Protein AF-A0A7I8L6G3-F1 (afdb_monomer_lite)

pLDDT: mean 91.29, std 8.98, range [44.84, 98.62]

InterPro domains:
  IPR005085 Carbohydrate binding module family 25 [PF16760] (91-153)
  IPR005085 Carbohydrate binding module family 25 [SM01066] (88-179)
  IPR013783 Immunoglobulin-like fold [G3DSA:2.60.40.10] (86-186)

Sequence (225 aa):
MNASAFEEFLVEEKRRELQKLAEEQAERERQAEEQRREEEERAGREADRAQARIEVEKRRQALYHFIRQAVPSVESLWHIEPTVFKEKDMVRIFYNRSSRPLAHATEIWLHGGYNKWTDGPSISERLSRSDKKDGDWWYADVIVPDRALVMDWVFADGPPKNARIYDNNNNQDFHAVVPNCISEEIFWADEEEYIYDKIQEERKLKVEAAKSKVSMGVTILAYLP

Structure (mmCIF, N/CA/C/O backbone):
data_AF-A0A7I8L6G3-F1
#
_entry.id   AF-A0A7I8L6G3-F1
#
loop_
_atom_site.group_PDB
_atom_site.id
_atom_site.type_symbol
_atom_site.label_atom_id
_atom_site.label_alt_id
_atom_site.label_comp_id
_atom_site.label_asym_id
_atom_site.label_entity_id
_atom_site.label_seq_id
_atom_site.pdbx_PDB_ins_code
_atom_site.Cartn_x
_atom_site.Cartn_y
_atom_site.Cartn_z
_atom_site.occupancy
_atom_site.B_iso_or_equiv
_atom_site.auth_seq_id
_atom_site.auth_comp_id
_atom_site.auth_asym_id
_atom_site.auth_atom_id
_atom_site.pdbx_PDB_model_num
ATOM 1 N N . MET A 1 1 ? -54.794 1.162 71.029 1.00 56.62 1 MET A N 1
ATOM 2 C CA . MET A 1 1 ? -54.492 0.189 69.956 1.00 56.62 1 MET A CA 1
ATOM 3 C C . MET A 1 1 ? -54.768 -1.204 70.505 1.00 56.62 1 MET A C 1
ATOM 5 O O . MET A 1 1 ? -54.413 -1.437 71.654 1.00 56.62 1 MET A O 1
ATOM 9 N N . ASN A 1 2 ? -55.465 -2.076 69.765 1.00 73.12 2 ASN A N 1
ATOM 10 C CA . ASN A 1 2 ? -55.635 -3.483 70.156 1.00 73.12 2 ASN A CA 1
ATOM 11 C C . ASN A 1 2 ? -54.445 -4.314 69.624 1.00 73.12 2 ASN A C 1
ATOM 13 O O . ASN A 1 2 ? -53.731 -3.856 68.734 1.00 73.12 2 ASN A O 1
ATOM 17 N N . ALA A 1 3 ? -54.217 -5.508 70.176 1.00 71.50 3 ALA A N 1
ATOM 18 C CA . ALA A 1 3 ? -53.073 -6.352 69.809 1.00 71.50 3 ALA A CA 1
ATOM 19 C C . ALA A 1 3 ? -53.048 -6.735 68.312 1.00 71.50 3 ALA A C 1
ATOM 21 O O . ALA A 1 3 ? -51.986 -6.761 67.704 1.00 71.50 3 ALA A O 1
ATOM 22 N N . SER A 1 4 ? -54.221 -6.933 67.703 1.00 75.69 4 SER A N 1
ATOM 23 C CA . SER A 1 4 ? -54.366 -7.304 66.288 1.00 75.69 4 SER A CA 1
ATOM 24 C C . SER A 1 4 ? -53.929 -6.196 65.319 1.00 75.69 4 SER A C 1
ATOM 26 O O . SER A 1 4 ? -53.255 -6.485 64.338 1.00 75.69 4 SER A O 1
ATOM 28 N N . ALA A 1 5 ? -54.239 -4.929 65.610 1.00 79.56 5 ALA A N 1
ATOM 29 C CA . ALA A 1 5 ? -53.810 -3.799 64.784 1.00 79.56 5 ALA A CA 1
ATOM 30 C C . ALA A 1 5 ? -52.289 -3.566 64.853 1.00 79.56 5 ALA A C 1
ATOM 32 O O . ALA A 1 5 ? -51.694 -3.043 63.914 1.00 79.56 5 ALA A O 1
ATOM 33 N N . PHE A 1 6 ? -51.655 -3.947 65.967 1.00 82.31 6 PHE A N 1
ATOM 34 C CA . PHE A 1 6 ? -50.201 -3.884 66.116 1.00 82.31 6 PHE A CA 1
ATOM 35 C C . PHE A 1 6 ? -49.496 -5.009 65.340 1.00 82.31 6 PHE A C 1
ATOM 37 O O . PHE A 1 6 ? -48.493 -4.756 64.681 1.00 82.31 6 PHE A O 1
ATOM 44 N N . GLU A 1 7 ? -50.038 -6.231 65.354 1.00 85.50 7 GLU A N 1
ATOM 45 C CA . GLU A 1 7 ? -49.522 -7.344 64.541 1.00 85.50 7 GLU A CA 1
ATOM 46 C C . GLU A 1 7 ? -49.627 -7.069 63.034 1.00 85.50 7 GLU A C 1
ATOM 48 O O . GLU A 1 7 ? -48.677 -7.321 62.295 1.00 85.50 7 GLU A O 1
ATOM 53 N N . GLU A 1 8 ? -50.746 -6.508 62.574 1.00 88.44 8 GLU A N 1
ATOM 54 C CA . GLU A 1 8 ? -50.943 -6.155 61.163 1.00 88.44 8 GLU A CA 1
ATOM 55 C C . GLU A 1 8 ? -49.955 -5.071 60.700 1.00 88.44 8 GLU A C 1
ATOM 57 O O . GLU A 1 8 ? -49.343 -5.199 59.637 1.00 88.44 8 GLU A O 1
ATOM 62 N N . PHE A 1 9 ? -49.708 -4.065 61.547 1.00 90.06 9 PHE A N 1
ATOM 63 C CA . PHE A 1 9 ? -48.683 -3.046 61.320 1.00 90.06 9 PHE A CA 1
ATOM 64 C C . PHE A 1 9 ? -47.278 -3.656 61.169 1.00 90.06 9 PHE A C 1
ATOM 66 O O . PHE A 1 9 ? -46.573 -3.324 60.217 1.00 90.06 9 PHE A O 1
ATOM 73 N N . LEU A 1 10 ? -46.887 -4.587 62.049 1.00 90.75 10 LEU A N 1
ATOM 74 C CA . LEU A 1 10 ? -45.582 -5.262 61.978 1.00 90.75 10 LEU A CA 1
ATOM 75 C C . LEU A 1 10 ? -45.418 -6.090 60.694 1.00 90.75 10 LEU A C 1
ATOM 77 O O . LEU A 1 10 ? -44.335 -6.129 60.107 1.00 90.75 10 LEU A O 1
ATOM 81 N N . VAL A 1 11 ? -46.484 -6.752 60.234 1.00 91.88 11 VAL A N 1
ATOM 82 C CA . VAL A 1 11 ? -46.470 -7.508 58.971 1.00 91.88 11 VAL A CA 1
ATOM 83 C C . VAL A 1 11 ? -46.300 -6.574 57.774 1.00 91.88 11 VAL A C 1
ATOM 85 O O . VAL A 1 11 ? -45.538 -6.885 56.854 1.00 91.88 11 VAL A O 1
ATOM 88 N N . GLU A 1 12 ? -46.988 -5.433 57.763 1.00 91.62 12 GLU A N 1
ATOM 89 C CA . GLU A 1 12 ? -46.877 -4.458 56.679 1.00 91.62 12 GLU A CA 1
ATOM 90 C C . GLU A 1 12 ? -45.502 -3.776 56.655 1.00 91.62 12 GLU A C 1
ATOM 92 O O . GLU A 1 12 ? -44.892 -3.657 55.589 1.00 91.62 12 GLU A O 1
ATOM 97 N N . GLU A 1 13 ? -44.968 -3.410 57.821 1.00 93.00 13 GLU A N 1
ATOM 98 C CA . GLU A 1 13 ? -43.606 -2.896 57.967 1.00 93.00 13 GLU A CA 1
ATOM 99 C C . GLU A 1 13 ? -42.585 -3.911 57.435 1.00 93.00 13 GLU A C 1
ATOM 101 O O . GLU A 1 13 ? -41.735 -3.565 56.609 1.00 93.00 13 GLU A O 1
ATOM 106 N N . LYS A 1 14 ? -42.742 -5.197 57.779 1.00 93.88 14 LYS A N 1
ATOM 107 C CA . LYS A 1 14 ? -41.849 -6.249 57.286 1.00 93.88 14 LYS A CA 1
ATOM 108 C C . LYS A 1 14 ? -41.919 -6.444 55.773 1.00 93.88 14 LYS A C 1
ATOM 110 O O . LYS A 1 14 ? -40.893 -6.688 55.138 1.00 93.88 14 LYS A O 1
ATOM 115 N N . ARG A 1 15 ? -43.105 -6.317 55.169 1.00 94.25 15 ARG A N 1
ATOM 116 C CA . ARG A 1 15 ? -43.266 -6.357 53.704 1.00 94.25 15 ARG A CA 1
ATOM 117 C C . ARG A 1 15 ? -42.566 -5.181 53.026 1.00 94.25 15 ARG A C 1
ATOM 119 O O . ARG A 1 15 ? -41.891 -5.397 52.023 1.00 94.25 15 ARG A O 1
ATOM 126 N N . ARG A 1 16 ? -42.677 -3.969 53.582 1.00 94.50 16 ARG A N 1
ATOM 127 C CA . ARG A 1 16 ? -41.985 -2.776 53.059 1.00 94.50 16 ARG A CA 1
ATOM 128 C C . ARG A 1 16 ? -40.467 -2.922 53.132 1.00 94.50 16 ARG A C 1
ATOM 130 O O . ARG A 1 16 ? -39.787 -2.595 52.164 1.00 94.50 16 ARG A O 1
ATOM 137 N N . GLU A 1 17 ? -39.938 -3.461 54.231 1.00 94.75 17 GLU A N 1
ATOM 138 C CA . GLU A 1 17 ? -38.505 -3.765 54.355 1.00 94.75 17 GLU A CA 1
ATOM 139 C C . GLU A 1 17 ? -38.028 -4.761 53.291 1.00 94.75 17 GLU A C 1
ATOM 141 O O . GLU A 1 17 ? -37.010 -4.528 52.640 1.00 94.75 17 GLU A O 1
ATOM 146 N N . LEU A 1 18 ? -38.763 -5.862 53.091 1.00 95.00 18 LEU A N 1
ATOM 147 C CA . LEU A 1 18 ? -38.416 -6.882 52.096 1.00 95.00 18 LEU A CA 1
ATOM 148 C C 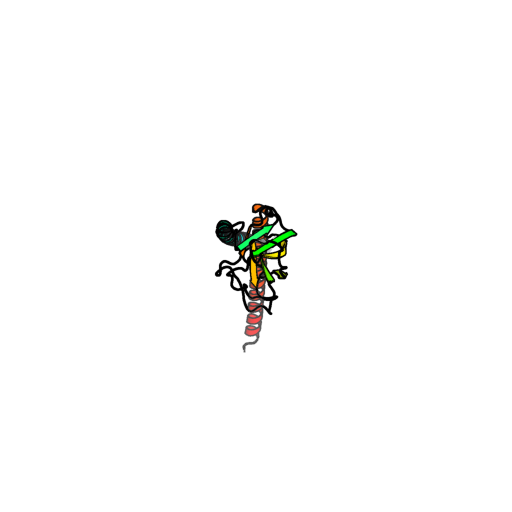. LEU A 1 18 ? -38.476 -6.336 50.666 1.00 95.00 18 LEU A C 1
ATOM 150 O O . LEU A 1 18 ? -37.605 -6.654 49.861 1.00 95.00 18 LEU A O 1
ATOM 154 N N . GLN A 1 19 ? -39.471 -5.503 50.355 1.00 94.88 19 GLN A N 1
ATOM 155 C CA . GLN A 1 19 ? -39.576 -4.861 49.048 1.00 94.88 19 GLN A CA 1
ATOM 156 C C . GLN A 1 19 ? -38.403 -3.908 48.802 1.00 94.88 19 GLN A C 1
ATOM 158 O O . GLN A 1 19 ? -37.774 -3.984 47.751 1.00 94.88 19 GLN A O 1
ATOM 163 N N . LYS A 1 20 ? -38.057 -3.068 49.784 1.00 96.19 20 LYS A N 1
ATOM 164 C CA . LYS A 1 20 ? -36.908 -2.164 49.680 1.00 96.19 20 LYS A CA 1
ATOM 165 C C . LYS A 1 20 ? -35.601 -2.935 49.476 1.00 96.19 20 LYS A C 1
ATOM 167 O O . LYS A 1 20 ? -34.793 -2.555 48.636 1.00 96.19 20 LYS A O 1
ATOM 172 N N . LEU A 1 21 ? -35.414 -4.043 50.194 1.00 96.69 21 LEU A N 1
ATOM 173 C CA . LEU A 1 21 ? -34.248 -4.908 50.018 1.00 96.69 21 LEU A CA 1
ATOM 174 C C . LEU A 1 21 ? -34.206 -5.530 48.613 1.00 96.69 21 LEU A C 1
ATOM 176 O O . LEU A 1 21 ? -33.143 -5.576 47.998 1.00 96.69 21 LEU A O 1
ATOM 180 N N . ALA A 1 22 ? -35.352 -5.976 48.091 1.00 96.31 22 ALA A N 1
ATOM 181 C CA . ALA A 1 22 ? -35.452 -6.518 46.739 1.00 96.31 22 ALA A CA 1
ATOM 182 C C . ALA A 1 22 ? -35.161 -5.455 45.666 1.00 96.31 22 ALA A C 1
ATOM 184 O O . ALA A 1 22 ? -34.474 -5.746 44.690 1.00 96.31 22 ALA A O 1
ATOM 185 N N . GLU A 1 23 ? -35.633 -4.221 45.854 1.00 96.75 23 GLU A N 1
ATOM 186 C CA . GLU A 1 23 ? -35.350 -3.089 44.965 1.00 96.75 23 GLU A CA 1
ATOM 187 C C . GLU A 1 23 ? -33.864 -2.707 44.986 1.00 96.75 23 GLU A C 1
ATOM 189 O O . GLU A 1 23 ? -33.261 -2.552 43.923 1.00 96.75 23 GLU A O 1
ATOM 194 N N . GLU A 1 24 ? -33.251 -2.623 46.171 1.00 96.69 24 GLU A N 1
ATOM 195 C CA . GLU A 1 24 ? -31.813 -2.372 46.326 1.00 96.69 24 GLU A CA 1
ATOM 196 C C . GLU A 1 24 ? -30.971 -3.482 45.687 1.00 96.69 24 GLU A C 1
ATOM 198 O O . GLU A 1 24 ? -29.958 -3.203 45.043 1.00 96.69 24 GLU A O 1
ATOM 203 N N . GLN A 1 25 ? -31.381 -4.742 45.834 1.00 95.69 25 GLN A N 1
ATOM 204 C CA . GLN A 1 25 ? -30.679 -5.864 45.224 1.00 95.69 25 GLN A CA 1
ATOM 205 C C . GLN A 1 25 ? -30.830 -5.873 43.700 1.00 95.69 25 GLN A C 1
ATOM 207 O O . GLN A 1 25 ? -29.830 -6.023 43.001 1.00 95.69 25 GLN A O 1
ATOM 212 N N . ALA A 1 26 ? -32.033 -5.627 43.179 1.00 96.88 26 ALA A N 1
ATOM 213 C CA . ALA A 1 26 ? -32.261 -5.513 41.742 1.00 96.88 26 ALA A CA 1
ATOM 214 C C . ALA A 1 26 ? -31.469 -4.345 41.129 1.00 96.88 26 ALA A C 1
ATOM 216 O O . ALA A 1 26 ? -30.966 -4.460 40.015 1.00 96.88 26 ALA A O 1
ATOM 217 N N . GLU A 1 27 ? -31.330 -3.228 41.847 1.00 97.00 27 GLU A N 1
ATOM 218 C CA . GLU A 1 27 ? -30.503 -2.102 41.409 1.00 97.00 27 GLU A CA 1
ATOM 219 C C . GLU A 1 27 ? -29.013 -2.458 41.388 1.00 97.00 27 GLU A C 1
ATOM 221 O O . GLU A 1 27 ? -28.335 -2.190 40.398 1.00 97.00 27 GLU A O 1
ATOM 226 N N . ARG A 1 28 ? -28.507 -3.142 42.421 1.00 96.94 28 ARG A N 1
ATOM 227 C CA . ARG A 1 28 ? -27.122 -3.644 42.432 1.00 96.94 28 ARG A CA 1
ATOM 228 C C . ARG A 1 28 ? -26.856 -4.625 41.296 1.00 96.94 28 ARG A C 1
ATOM 230 O O . ARG A 1 28 ? -25.794 -4.571 40.688 1.00 96.94 28 ARG A O 1
ATOM 237 N N . GLU A 1 29 ? -27.802 -5.513 41.003 1.00 96.50 29 GLU A N 1
ATOM 238 C CA . GLU A 1 29 ? -27.687 -6.466 39.898 1.00 96.50 29 GLU A CA 1
ATOM 239 C C . GLU A 1 29 ? -27.677 -5.757 38.538 1.00 96.50 29 GLU A C 1
ATOM 241 O O . GLU A 1 29 ? -26.855 -6.105 37.690 1.00 96.50 29 GLU A O 1
ATOM 246 N N . ARG A 1 30 ? -28.519 -4.729 38.346 1.00 96.69 30 ARG A N 1
ATOM 247 C CA . ARG A 1 30 ? -28.498 -3.884 37.140 1.00 96.69 30 ARG A CA 1
ATOM 248 C C . ARG A 1 30 ? -27.158 -3.174 36.966 1.00 96.69 30 ARG A C 1
ATOM 250 O O . ARG A 1 30 ? -26.578 -3.259 35.890 1.00 96.69 30 ARG A O 1
ATOM 257 N N . GLN A 1 31 ? -26.649 -2.539 38.021 1.00 96.75 31 GLN A N 1
ATOM 258 C CA . GLN A 1 31 ? -25.362 -1.839 37.992 1.00 96.75 31 GLN A CA 1
ATOM 259 C C . GLN A 1 31 ? -24.195 -2.796 37.729 1.00 96.75 31 GLN A C 1
ATOM 261 O O . GLN A 1 31 ? -23.312 -2.489 36.934 1.00 96.75 31 GLN A O 1
ATOM 266 N N . ALA A 1 32 ? -24.200 -3.977 38.352 1.00 97.25 32 ALA A N 1
ATOM 267 C CA . ALA A 1 32 ? -23.176 -4.991 38.117 1.00 97.25 32 ALA A CA 1
ATOM 268 C C . ALA A 1 32 ? -23.221 -5.530 36.678 1.00 97.25 32 ALA A C 1
ATOM 270 O O . ALA A 1 32 ? -22.180 -5.787 36.082 1.00 97.25 32 ALA A O 1
ATOM 271 N N . GLU A 1 33 ? -24.414 -5.707 36.108 1.00 96.75 33 GLU A N 1
ATOM 272 C CA . GLU A 1 33 ? -24.577 -6.123 34.715 1.00 96.75 33 GLU A CA 1
ATOM 273 C C . GLU A 1 33 ? -24.121 -5.044 33.726 1.00 96.75 33 GLU A C 1
ATOM 275 O O . GLU A 1 33 ? -23.467 -5.360 32.735 1.00 96.75 33 GLU A O 1
ATOM 280 N N . GLU A 1 34 ? -24.426 -3.776 33.996 1.00 96.19 34 GLU A N 1
ATOM 281 C CA . GLU A 1 34 ? -23.951 -2.647 33.194 1.00 96.19 34 GLU A CA 1
ATOM 282 C C . GLU A 1 34 ? -22.421 -2.541 33.232 1.00 96.19 34 GLU A C 1
ATOM 284 O O . GLU A 1 34 ? -21.789 -2.498 32.178 1.00 96.19 34 GLU A O 1
ATOM 289 N N . GLN A 1 35 ? -21.815 -2.635 34.421 1.00 96.56 35 GLN A N 1
ATOM 290 C CA . GLN A 1 35 ? -20.357 -2.654 34.578 1.00 96.56 35 GLN A CA 1
ATOM 291 C C . GLN A 1 35 ? -19.708 -3.808 33.810 1.00 96.56 35 GLN A C 1
ATOM 293 O O . GLN A 1 35 ? -18.749 -3.584 33.074 1.00 96.56 35 GLN A O 1
ATOM 298 N N . ARG A 1 36 ? -20.255 -5.028 33.914 1.00 96.31 36 ARG A N 1
ATOM 299 C CA . ARG A 1 36 ? -19.754 -6.180 33.145 1.00 96.31 36 ARG A CA 1
ATOM 300 C C . ARG A 1 36 ? -19.782 -5.914 31.642 1.00 96.31 36 ARG A C 1
ATOM 302 O O . ARG A 1 36 ? -18.808 -6.206 30.957 1.00 96.31 36 ARG A O 1
ATOM 309 N N . ARG A 1 37 ? -20.864 -5.321 31.128 1.00 94.31 37 ARG A N 1
ATOM 310 C CA . ARG A 1 37 ? -20.985 -4.987 29.699 1.00 94.31 37 ARG A CA 1
ATOM 311 C C . ARG A 1 37 ? -19.970 -3.939 29.259 1.00 94.31 37 ARG A C 1
ATOM 313 O O . ARG A 1 37 ? -19.372 -4.093 28.197 1.00 94.31 37 ARG A O 1
ATOM 320 N N . GLU A 1 38 ? -19.761 -2.893 30.052 1.00 95.38 38 GLU A N 1
ATOM 321 C CA . GLU A 1 38 ? -18.760 -1.863 29.755 1.00 95.38 38 GLU A CA 1
ATOM 322 C C . GLU A 1 38 ? -17.331 -2.423 29.770 1.00 95.38 38 GLU A C 1
ATOM 324 O O . GLU A 1 38 ? -16.511 -2.070 28.915 1.00 95.38 38 GLU A O 1
ATOM 329 N N . GLU A 1 39 ? -17.026 -3.301 30.728 1.00 96.44 39 GLU A N 1
ATOM 33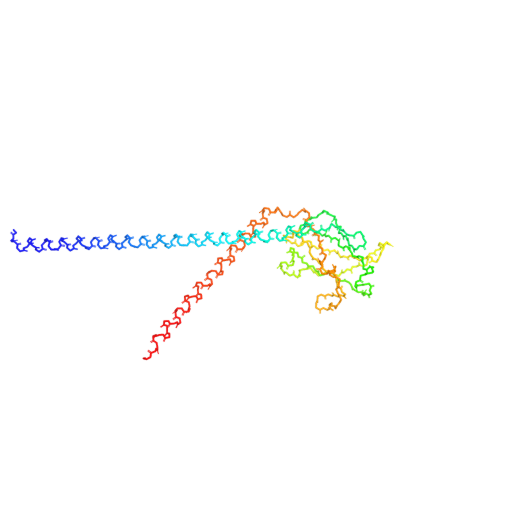0 C CA . GLU A 1 39 ? -15.738 -3.987 30.829 1.00 96.44 39 GLU A CA 1
ATOM 331 C C . GLU A 1 39 ? -15.501 -4.919 29.639 1.00 96.44 39 GLU A C 1
ATOM 333 O O . GLU A 1 39 ? -14.433 -4.859 29.028 1.00 96.44 39 GLU A O 1
ATOM 338 N N . GLU A 1 40 ? -16.497 -5.720 29.253 1.00 93.88 40 GLU A N 1
ATOM 339 C CA . GLU A 1 40 ? -16.437 -6.582 28.068 1.00 93.88 40 GLU A CA 1
ATOM 340 C C . GLU A 1 40 ? -16.246 -5.769 26.781 1.00 93.88 40 GLU A C 1
ATOM 342 O O . GLU A 1 40 ? -15.419 -6.120 25.936 1.00 93.88 40 GLU A O 1
ATOM 347 N N . GLU A 1 41 ? -16.961 -4.651 26.628 1.00 92.44 41 GLU A N 1
ATOM 348 C CA . GLU A 1 41 ? -16.822 -3.786 25.458 1.00 92.44 41 GLU A CA 1
ATOM 349 C C . GLU A 1 41 ? -15.429 -3.140 25.400 1.00 92.44 41 GLU A C 1
ATOM 351 O O . GLU A 1 41 ? -14.801 -3.088 24.336 1.00 92.44 41 GLU A O 1
ATOM 356 N N . ARG A 1 42 ? -14.915 -2.677 26.547 1.00 95.44 42 ARG A N 1
ATOM 357 C CA . ARG A 1 42 ? -13.565 -2.114 26.664 1.00 95.44 42 ARG A CA 1
ATOM 358 C C . ARG A 1 42 ? -12.501 -3.156 26.342 1.00 95.44 42 ARG A C 1
ATOM 360 O O . ARG A 1 42 ? -11.641 -2.870 25.513 1.00 95.44 42 ARG A O 1
ATOM 367 N N . ALA A 1 43 ? -12.588 -4.342 26.937 1.00 96.12 43 ALA A N 1
ATOM 368 C CA . ALA A 1 43 ? -11.676 -5.449 26.671 1.00 96.12 43 ALA A CA 1
ATOM 369 C C . ALA A 1 43 ? -11.720 -5.866 25.195 1.00 96.12 43 ALA A C 1
ATOM 371 O O . ALA A 1 43 ? -10.679 -6.102 24.588 1.00 96.12 43 ALA A O 1
ATOM 372 N N . GLY A 1 44 ? -12.907 -5.873 24.580 1.00 94.50 44 GLY A N 1
ATOM 373 C CA . GLY A 1 44 ? -13.059 -6.113 23.149 1.00 94.50 44 GLY A CA 1
ATOM 374 C C . GLY A 1 44 ? -12.349 -5.057 22.298 1.00 94.50 44 GLY A C 1
ATOM 375 O O . GLY A 1 44 ? -11.621 -5.410 21.377 1.00 94.50 44 GLY A O 1
ATOM 376 N N . ARG A 1 45 ? -12.521 -3.762 22.601 1.00 94.38 45 ARG A N 1
ATOM 377 C CA . ARG A 1 45 ? -11.809 -2.679 21.889 1.00 94.38 45 ARG A CA 1
ATOM 378 C C . ARG A 1 45 ? -10.291 -2.778 22.060 1.00 94.38 45 ARG A C 1
ATOM 380 O O . ARG A 1 45 ? -9.557 -2.580 21.097 1.00 94.38 45 ARG A O 1
ATOM 387 N N . GLU A 1 46 ? -9.819 -3.098 23.261 1.00 97.12 46 GLU A N 1
ATOM 388 C CA . GLU A 1 46 ? -8.391 -3.272 23.538 1.00 97.12 46 GLU A CA 1
ATOM 389 C C . GLU A 1 46 ? -7.805 -4.472 22.781 1.00 97.12 46 GLU A C 1
ATOM 391 O O . GLU A 1 46 ? -6.742 -4.352 22.172 1.00 97.12 46 GLU A O 1
ATOM 396 N N . ALA A 1 47 ? -8.525 -5.597 22.735 1.00 97.00 47 ALA A N 1
ATOM 397 C CA . ALA A 1 47 ? -8.136 -6.767 21.953 1.00 97.00 47 ALA A CA 1
ATOM 398 C C . ALA A 1 47 ? -8.078 -6.461 20.447 1.00 97.00 47 ALA A C 1
ATOM 400 O O . ALA A 1 47 ? -7.108 -6.830 19.783 1.00 97.00 47 ALA A O 1
ATOM 401 N N . ASP A 1 48 ? -9.064 -5.733 19.918 1.00 97.31 48 ASP A N 1
ATOM 402 C CA . ASP A 1 48 ? -9.081 -5.313 18.514 1.00 97.31 48 ASP A CA 1
ATOM 403 C C . ASP A 1 48 ? -7.893 -4.385 18.199 1.00 97.31 48 ASP A C 1
ATOM 405 O O . ASP A 1 48 ? -7.243 -4.527 17.161 1.00 97.31 48 ASP A O 1
ATOM 409 N N . ARG A 1 49 ? -7.539 -3.477 19.122 1.00 97.69 49 ARG A N 1
ATOM 410 C CA . ARG A 1 49 ? -6.362 -2.607 18.976 1.00 97.69 49 ARG A CA 1
ATOM 411 C C . ARG A 1 49 ? -5.054 -3.393 19.027 1.00 97.69 49 ARG A C 1
ATOM 413 O O . ARG A 1 49 ? -4.156 -3.143 18.225 1.00 97.69 49 ARG A O 1
ATOM 420 N N . ALA A 1 50 ? -4.941 -4.358 19.936 1.00 98.06 50 ALA A N 1
ATOM 421 C CA . ALA A 1 50 ? -3.780 -5.239 20.016 1.00 98.06 50 ALA A CA 1
ATOM 422 C C . ALA A 1 50 ? -3.613 -6.064 18.730 1.00 98.06 50 ALA A C 1
ATOM 424 O O . ALA A 1 50 ? -2.503 -6.181 18.209 1.00 98.06 50 ALA A O 1
ATOM 425 N N . GLN A 1 51 ? -4.716 -6.570 18.173 1.00 97.69 51 GLN A N 1
ATOM 426 C CA . GLN A 1 51 ? -4.718 -7.277 16.896 1.00 97.69 51 GLN A CA 1
ATOM 427 C C . GLN A 1 51 ? -4.256 -6.372 15.743 1.00 97.69 51 GLN A C 1
ATOM 429 O O . GLN A 1 51 ? -3.430 -6.802 14.935 1.00 97.69 51 GLN A O 1
ATOM 434 N N . ALA A 1 52 ? -4.729 -5.122 15.684 1.00 97.94 52 ALA A N 1
ATOM 435 C CA . ALA A 1 52 ? -4.287 -4.153 14.681 1.00 97.94 52 ALA A CA 1
ATOM 436 C C . ALA A 1 52 ? -2.772 -3.897 14.757 1.00 97.94 52 ALA A C 1
ATOM 438 O O . ALA A 1 52 ? -2.089 -3.950 13.736 1.00 97.94 52 ALA A O 1
ATOM 439 N N . ARG A 1 53 ? -2.219 -3.730 15.966 1.00 97.50 53 ARG A N 1
ATOM 440 C CA . ARG A 1 53 ? -0.770 -3.547 16.182 1.00 97.50 53 ARG A CA 1
ATOM 441 C C . ARG A 1 53 ? 0.066 -4.718 15.684 1.00 97.50 53 ARG A C 1
ATOM 443 O O . ARG A 1 53 ? 1.105 -4.509 15.063 1.00 97.50 53 ARG A O 1
ATOM 450 N N . ILE A 1 54 ? -0.379 -5.947 15.945 1.00 97.94 54 ILE A N 1
ATOM 451 C CA . ILE A 1 54 ? 0.311 -7.158 15.480 1.00 97.94 54 ILE A CA 1
ATOM 452 C C . ILE A 1 54 ? 0.327 -7.211 13.947 1.00 97.94 54 ILE A C 1
ATOM 454 O O . ILE A 1 54 ? 1.360 -7.513 13.346 1.00 97.94 54 ILE A O 1
ATOM 458 N N . GLU A 1 55 ? -0.804 -6.906 13.309 1.00 96.25 55 GLU A N 1
ATOM 459 C CA . GLU A 1 55 ? -0.922 -6.909 11.849 1.00 96.25 55 GLU A CA 1
ATOM 460 C C . GLU A 1 55 ? -0.069 -5.802 11.206 1.00 96.25 55 GLU A C 1
ATOM 462 O O . GLU A 1 55 ? 0.659 -6.076 10.248 1.00 96.25 55 GLU A O 1
ATOM 467 N N . VAL A 1 56 ? -0.086 -4.583 11.759 1.00 95.38 56 VAL A N 1
ATOM 468 C CA . VAL A 1 56 ? 0.788 -3.482 11.319 1.00 95.38 56 VAL A CA 1
ATOM 469 C C . VAL A 1 56 ? 2.251 -3.873 11.429 1.00 95.38 56 VAL A C 1
ATOM 471 O O . VAL A 1 56 ? 2.994 -3.714 10.465 1.00 95.38 56 VAL A O 1
ATOM 474 N N . GLU A 1 57 ? 2.672 -4.435 12.562 1.00 95.19 57 GLU A N 1
ATOM 475 C CA . GLU A 1 57 ? 4.064 -4.833 12.754 1.00 95.19 57 GLU A CA 1
ATOM 476 C C . GLU A 1 57 ? 4.498 -5.883 11.727 1.00 95.19 57 GLU A C 1
ATOM 478 O O . GLU A 1 57 ? 5.585 -5.798 11.154 1.00 95.19 57 GLU A O 1
ATOM 483 N N . LYS A 1 58 ? 3.621 -6.844 11.423 1.00 94.12 58 LYS A N 1
ATOM 484 C CA . LYS A 1 58 ? 3.874 -7.857 10.398 1.00 94.12 58 LYS A CA 1
ATOM 485 C C . LYS A 1 58 ? 4.018 -7.236 9.005 1.00 94.12 58 LYS A C 1
ATOM 487 O O . LYS A 1 58 ? 4.957 -7.580 8.281 1.00 94.12 58 LYS A O 1
ATOM 492 N N . ARG A 1 59 ? 3.123 -6.315 8.626 1.00 91.31 59 ARG A N 1
ATOM 493 C CA . ARG A 1 59 ? 3.200 -5.580 7.348 1.00 91.31 59 ARG A CA 1
ATOM 494 C C . ARG A 1 59 ? 4.471 -4.744 7.266 1.00 91.31 59 ARG A C 1
ATOM 496 O O . ARG A 1 59 ? 5.178 -4.799 6.261 1.00 91.31 59 ARG A O 1
ATOM 503 N N . ARG A 1 60 ? 4.805 -4.053 8.354 1.00 91.56 60 ARG A N 1
ATOM 504 C CA . ARG A 1 60 ? 6.008 -3.238 8.501 1.00 91.56 60 ARG A CA 1
ATOM 505 C C . ARG A 1 60 ? 7.279 -4.049 8.307 1.00 91.56 60 ARG A C 1
ATOM 507 O O . ARG A 1 60 ? 8.113 -3.694 7.477 1.00 91.56 60 ARG A O 1
ATOM 514 N N . GLN A 1 61 ? 7.408 -5.182 8.991 1.00 91.62 61 GLN A N 1
ATOM 515 C CA . GLN A 1 61 ? 8.551 -6.082 8.824 1.00 91.62 61 GLN A CA 1
ATOM 516 C C . GLN A 1 61 ? 8.660 -6.620 7.393 1.00 91.62 61 GLN A C 1
ATOM 518 O O . GLN A 1 61 ? 9.750 -6.626 6.815 1.00 91.62 61 GLN A O 1
ATOM 523 N N . ALA A 1 62 ? 7.538 -7.036 6.796 1.00 88.69 62 ALA A N 1
ATOM 524 C CA . ALA A 1 62 ? 7.512 -7.541 5.427 1.00 88.69 62 ALA A CA 1
ATOM 525 C C . ALA A 1 62 ? 7.911 -6.472 4.397 1.00 88.69 62 ALA A C 1
ATOM 527 O O . ALA A 1 62 ? 8.569 -6.801 3.402 1.00 88.69 62 ALA A O 1
ATOM 528 N N . LEU A 1 63 ? 7.529 -5.213 4.624 1.00 87.88 63 LEU A N 1
ATOM 529 C CA . LEU A 1 63 ? 7.896 -4.093 3.767 1.00 87.88 63 LEU A CA 1
ATOM 530 C C . LEU A 1 63 ? 9.375 -3.723 3.930 1.00 87.88 63 LEU A C 1
ATOM 532 O O . LEU A 1 63 ? 10.082 -3.643 2.931 1.00 87.88 63 LEU A O 1
ATOM 536 N N . TYR A 1 64 ? 9.890 -3.601 5.157 1.00 86.50 64 TYR A N 1
ATOM 537 C CA . TYR A 1 64 ? 11.310 -3.290 5.371 1.00 86.50 64 TYR A CA 1
ATOM 538 C C . TYR A 1 64 ? 12.250 -4.367 4.843 1.00 86.50 64 TYR A C 1
ATOM 540 O O . TYR A 1 64 ? 13.306 -4.046 4.299 1.00 86.50 64 TYR A O 1
ATOM 548 N N . HIS A 1 65 ? 11.889 -5.645 4.995 1.00 85.75 65 HIS A N 1
ATOM 549 C CA . HIS A 1 65 ? 12.681 -6.734 4.426 1.00 85.75 65 HIS A CA 1
ATOM 550 C C . HIS A 1 65 ? 12.859 -6.561 2.912 1.00 85.75 65 HIS A C 1
ATOM 552 O O . HIS A 1 65 ? 13.934 -6.825 2.382 1.00 85.75 65 HIS A O 1
ATOM 558 N N . PHE A 1 66 ? 11.822 -6.065 2.242 1.00 82.94 66 PHE A N 1
ATOM 559 C CA . PHE A 1 66 ? 11.819 -5.814 0.808 1.00 82.94 66 PHE A CA 1
ATOM 560 C C . PHE A 1 66 ? 12.527 -4.518 0.418 1.00 82.94 66 PHE A C 1
ATOM 562 O O . PHE A 1 66 ? 13.376 -4.546 -0.462 1.00 82.94 66 PHE A O 1
ATOM 569 N N . ILE A 1 67 ? 12.279 -3.412 1.126 1.00 84.75 67 ILE A N 1
ATOM 570 C CA . ILE A 1 67 ? 12.989 -2.139 0.915 1.00 84.75 67 ILE A CA 1
ATOM 571 C C . ILE A 1 67 ? 14.507 -2.332 1.010 1.00 84.75 67 ILE A C 1
ATOM 573 O O . ILE A 1 67 ? 15.253 -1.770 0.218 1.00 84.75 67 ILE A O 1
ATOM 577 N N . ARG A 1 68 ? 14.987 -3.171 1.936 1.00 82.38 68 ARG A N 1
ATOM 578 C CA . ARG A 1 68 ? 16.423 -3.482 2.069 1.00 82.38 68 ARG A CA 1
ATOM 579 C C . ARG A 1 68 ? 17.025 -4.205 0.863 1.00 82.38 68 ARG A C 1
ATOM 581 O O . ARG A 1 68 ? 18.242 -4.198 0.717 1.00 82.38 68 ARG A O 1
ATOM 588 N N . GLN A 1 69 ? 16.201 -4.869 0.061 1.00 79.06 69 GLN A N 1
ATOM 589 C CA . GLN A 1 69 ? 16.619 -5.555 -1.162 1.00 79.06 69 GLN A CA 1
ATOM 590 C C . GLN A 1 69 ? 16.519 -4.643 -2.389 1.00 79.06 69 GLN A C 1
ATOM 592 O O . GLN A 1 69 ? 17.088 -4.971 -3.428 1.00 79.06 69 GLN A O 1
ATOM 597 N N . ALA A 1 70 ? 15.843 -3.497 -2.261 1.00 80.81 70 ALA A N 1
ATOM 598 C CA . ALA A 1 70 ? 15.676 -2.550 -3.343 1.00 80.81 70 ALA A CA 1
ATOM 599 C C . ALA A 1 70 ? 16.993 -1.861 -3.703 1.00 80.81 70 ALA A C 1
ATOM 601 O O . ALA A 1 70 ? 17.725 -1.366 -2.842 1.00 80.81 70 ALA A O 1
ATOM 602 N N . VAL A 1 71 ? 17.271 -1.796 -5.002 1.00 80.44 71 VAL A N 1
ATOM 603 C CA . VAL A 1 71 ? 18.397 -1.042 -5.556 1.00 80.44 71 VAL A CA 1
ATOM 604 C C . VAL A 1 71 ? 17.891 0.266 -6.170 1.00 80.44 71 VAL A C 1
ATOM 606 O O . VAL A 1 71 ? 16.816 0.276 -6.762 1.00 80.44 71 VAL A O 1
ATOM 609 N N . PRO A 1 72 ? 18.635 1.381 -6.057 1.00 76.75 72 PRO A N 1
ATOM 610 C CA . PRO A 1 72 ? 18.189 2.675 -6.584 1.00 76.75 72 PRO A CA 1
ATOM 611 C C . PRO A 1 72 ? 18.185 2.729 -8.119 1.00 76.75 72 PRO A C 1
ATOM 613 O O . PRO A 1 72 ? 17.479 3.537 -8.714 1.00 76.75 72 PRO A O 1
ATOM 616 N N . SER A 1 73 ? 19.017 1.909 -8.760 1.00 86.44 73 SER A N 1
ATOM 617 C CA . SER A 1 73 ? 19.075 1.718 -10.209 1.00 86.44 73 SER A CA 1
ATOM 618 C C . SER A 1 73 ? 19.916 0.485 -10.535 1.00 86.44 73 SER A C 1
ATOM 620 O O . SER A 1 73 ? 20.648 -0.030 -9.685 1.00 86.44 73 SER A O 1
ATOM 622 N N . VAL A 1 74 ? 19.840 0.037 -11.785 1.00 88.88 74 VAL A N 1
ATOM 623 C CA . VAL A 1 74 ? 20.746 -0.954 -12.367 1.00 88.88 74 VAL A CA 1
ATOM 624 C C . VAL A 1 74 ? 21.262 -0.368 -13.678 1.00 88.88 74 VAL A C 1
ATOM 626 O O . VAL A 1 74 ? 20.500 -0.255 -14.635 1.00 88.88 74 VAL A O 1
ATOM 629 N N . GLU A 1 75 ? 22.546 0.006 -13.710 1.00 84.19 75 GLU A N 1
ATOM 630 C CA . GLU A 1 75 ? 23.196 0.830 -14.752 1.00 84.19 75 GLU A CA 1
ATOM 631 C C . GLU A 1 75 ? 22.780 0.481 -16.191 1.00 84.19 75 GLU A C 1
ATOM 633 O O . GLU A 1 75 ? 22.442 1.362 -16.976 1.00 84.19 75 GLU A O 1
ATOM 638 N N . SER A 1 76 ? 22.740 -0.807 -16.529 1.00 88.75 76 SER A N 1
ATOM 639 C CA . SER A 1 76 ? 22.450 -1.296 -17.880 1.00 88.75 76 SER A CA 1
ATOM 640 C C . SER A 1 76 ? 21.007 -1.759 -18.105 1.00 88.75 76 SER A C 1
ATOM 642 O O . SER A 1 76 ? 20.704 -2.270 -19.183 1.00 88.75 76 SER A O 1
ATOM 644 N N . LEU A 1 77 ? 20.116 -1.600 -17.122 1.00 94.38 77 LEU A N 1
ATOM 645 C CA . LEU A 1 77 ? 18.753 -2.135 -17.165 1.00 94.38 77 LEU A CA 1
ATOM 646 C C . LEU A 1 77 ? 17.681 -1.077 -16.903 1.00 94.38 77 LEU A C 1
ATOM 648 O O . LEU A 1 77 ? 16.730 -0.982 -17.675 1.00 94.38 77 LEU A O 1
ATOM 652 N N . TRP A 1 78 ? 17.792 -0.301 -15.825 1.00 95.81 78 TRP A N 1
ATOM 653 C CA . TRP A 1 78 ? 16.780 0.693 -15.467 1.00 95.81 78 TRP A CA 1
ATOM 654 C C . TRP A 1 78 ? 17.331 1.747 -14.500 1.00 95.81 78 TRP A C 1
ATOM 656 O O . TRP A 1 78 ? 18.243 1.476 -13.719 1.00 95.81 78 TRP A O 1
ATOM 666 N N . HIS A 1 79 ? 16.766 2.950 -14.534 1.00 95.44 79 HIS A N 1
ATOM 667 C CA . HIS A 1 79 ? 17.035 4.008 -13.552 1.00 95.44 79 HIS A CA 1
ATOM 668 C C . HIS A 1 79 ? 15.853 4.977 -13.464 1.00 95.44 79 HIS A C 1
ATOM 670 O O . HIS A 1 79 ? 14.961 4.949 -14.313 1.00 95.44 79 HIS A O 1
ATOM 676 N N . ILE A 1 80 ? 15.852 5.829 -12.440 1.00 95.88 80 ILE A N 1
ATOM 677 C CA . ILE A 1 80 ? 14.810 6.827 -12.196 1.00 95.88 80 ILE A CA 1
ATOM 678 C C . ILE A 1 80 ? 15.414 8.229 -12.048 1.00 95.88 80 ILE A C 1
ATOM 680 O O . ILE A 1 80 ? 16.470 8.392 -11.434 1.00 95.88 80 ILE A O 1
ATOM 684 N N . GLU A 1 81 ? 14.758 9.236 -12.623 1.00 95.38 81 GLU A N 1
ATOM 685 C CA . GLU A 1 81 ? 15.163 10.644 -12.549 1.00 95.38 81 GLU A CA 1
ATOM 686 C C . GLU A 1 81 ? 13.962 11.544 -12.182 1.00 95.38 81 GLU A C 1
ATOM 688 O O . GLU A 1 81 ? 12.920 11.436 -12.823 1.00 95.38 81 GLU A O 1
ATOM 693 N N . PRO A 1 82 ? 14.080 12.470 -11.211 1.00 95.69 82 PRO A N 1
ATOM 694 C CA . PRO A 1 82 ? 15.214 12.639 -10.304 1.00 95.69 82 PRO A CA 1
ATOM 695 C C . PRO A 1 82 ? 15.357 11.449 -9.338 1.00 95.69 82 PRO A C 1
ATOM 697 O O . PRO A 1 82 ? 14.415 10.700 -9.111 1.00 95.69 82 PRO A O 1
ATOM 700 N N . THR A 1 83 ? 16.540 11.283 -8.741 1.00 92.06 83 THR A N 1
ATOM 701 C CA . THR A 1 83 ? 16.801 10.227 -7.741 1.00 92.06 83 THR A CA 1
ATOM 702 C C . THR A 1 83 ? 16.278 10.570 -6.344 1.00 92.06 83 THR A C 1
ATOM 704 O O . THR A 1 83 ? 16.260 9.712 -5.467 1.00 92.06 83 THR A O 1
ATOM 707 N N . VAL A 1 84 ? 15.858 11.820 -6.130 1.00 92.31 84 VAL A N 1
ATOM 708 C CA . VAL A 1 84 ? 15.261 12.319 -4.889 1.00 92.31 84 VAL A CA 1
ATOM 709 C C . VAL A 1 84 ? 13.896 12.904 -5.230 1.00 92.31 84 VAL A C 1
ATOM 711 O O . VAL A 1 84 ? 13.815 13.867 -5.990 1.00 92.31 84 VAL A O 1
ATOM 714 N N . PHE A 1 85 ? 12.842 12.306 -4.681 1.00 94.12 85 PHE A N 1
ATOM 715 C CA . PHE A 1 85 ? 11.442 12.622 -4.969 1.00 94.12 85 PHE A CA 1
ATOM 716 C C . PHE A 1 85 ? 10.545 12.190 -3.800 1.00 94.12 85 PHE A C 1
ATOM 718 O O . PHE A 1 85 ? 10.988 11.467 -2.901 1.00 94.12 85 PHE A O 1
ATOM 725 N N . LYS A 1 86 ? 9.292 12.642 -3.810 1.00 93.19 86 LYS A N 1
ATOM 726 C CA . LYS A 1 86 ? 8.239 12.277 -2.848 1.00 93.19 86 LYS A CA 1
ATOM 727 C C . LYS A 1 86 ? 6.927 11.936 -3.550 1.00 93.19 86 LYS A C 1
ATOM 729 O O . LYS A 1 86 ? 6.841 11.979 -4.776 1.00 93.19 86 LYS A O 1
ATOM 734 N N . GLU A 1 87 ? 5.895 11.608 -2.779 1.00 91.75 87 GLU A N 1
ATOM 735 C CA . GLU A 1 87 ? 4.545 11.442 -3.307 1.00 91.75 87 GLU A CA 1
ATOM 736 C C . GLU A 1 87 ? 4.094 12.654 -4.136 1.00 91.75 87 GLU A C 1
ATOM 738 O O . GLU A 1 87 ? 4.407 13.804 -3.819 1.00 91.75 87 GLU A O 1
ATOM 743 N N . LYS A 1 88 ? 3.326 12.389 -5.199 1.00 94.31 88 LYS A N 1
ATOM 744 C CA . LYS A 1 88 ? 2.784 13.380 -6.149 1.00 94.31 88 LYS A CA 1
ATOM 745 C C . LYS A 1 88 ? 3.824 14.082 -7.024 1.00 94.31 88 LYS A C 1
ATOM 747 O O . LYS A 1 88 ? 3.423 14.776 -7.959 1.00 94.31 88 LYS A O 1
ATOM 752 N N . ASP A 1 89 ? 5.120 13.884 -6.785 1.00 96.56 89 ASP A N 1
ATOM 753 C CA . ASP A 1 89 ? 6.142 14.310 -7.735 1.00 96.56 89 ASP A CA 1
ATOM 754 C C . ASP A 1 89 ? 6.020 13.501 -9.034 1.00 96.56 89 ASP A C 1
ATOM 756 O O . ASP A 1 89 ? 5.551 12.360 -9.056 1.00 96.56 89 ASP A O 1
ATOM 760 N N . MET A 1 90 ? 6.463 14.104 -10.134 1.00 97.69 90 MET A N 1
ATOM 761 C CA . MET A 1 90 ? 6.635 13.408 -11.403 1.00 97.69 90 MET A CA 1
ATOM 762 C C . MET A 1 90 ? 8.068 12.891 -11.496 1.00 97.69 90 MET A C 1
ATOM 764 O O . MET A 1 90 ? 9.020 13.663 -11.377 1.00 97.69 90 MET A O 1
ATOM 768 N N . VAL A 1 91 ? 8.208 11.594 -11.744 1.00 97.69 91 VAL A N 1
ATOM 769 C CA . VAL A 1 91 ? 9.487 10.912 -11.939 1.00 97.69 91 VAL A CA 1
ATOM 770 C C . VAL A 1 91 ? 9.530 10.277 -13.318 1.00 97.69 91 VAL A C 1
ATOM 772 O O . VAL A 1 91 ? 8.528 9.782 -13.825 1.00 97.69 91 VAL A O 1
ATOM 775 N N . ARG A 1 92 ? 10.707 10.256 -13.927 1.00 98.06 92 ARG A N 1
ATOM 776 C CA . ARG A 1 92 ? 10.966 9.575 -15.187 1.00 98.06 92 ARG A CA 1
ATOM 777 C C . ARG A 1 92 ? 11.635 8.242 -14.923 1.00 98.06 92 ARG A C 1
ATOM 779 O O . ARG A 1 92 ? 12.751 8.202 -14.411 1.00 98.06 92 ARG A O 1
ATOM 786 N N . ILE A 1 93 ? 10.981 7.159 -15.320 1.00 97.88 93 ILE A N 1
ATOM 787 C CA . ILE A 1 93 ? 11.520 5.803 -15.212 1.00 97.88 93 ILE A CA 1
ATOM 788 C C . ILE A 1 93 ? 12.062 5.394 -16.572 1.00 97.88 93 ILE A C 1
ATOM 790 O O . ILE A 1 93 ? 11.323 5.379 -17.554 1.00 97.88 93 ILE A O 1
ATOM 794 N N . PHE A 1 94 ? 13.344 5.047 -16.620 1.00 97.50 94 PHE A N 1
ATOM 795 C CA . PHE A 1 94 ? 14.032 4.564 -17.807 1.00 97.50 94 PHE A CA 1
ATOM 796 C C . PHE A 1 94 ? 14.176 3.044 -17.782 1.00 97.50 94 PHE A C 1
ATOM 798 O O . PHE A 1 94 ? 14.485 2.455 -16.748 1.00 97.50 94 PHE A O 1
ATOM 805 N N . TYR A 1 95 ? 14.034 2.425 -18.948 1.00 97.75 95 TYR A N 1
ATOM 806 C CA . TYR A 1 95 ? 14.162 0.993 -19.181 1.00 97.75 95 TYR A CA 1
ATOM 807 C C . TYR A 1 95 ? 15.023 0.738 -20.411 1.00 97.75 95 TYR A C 1
ATOM 809 O O . TYR A 1 95 ? 14.730 1.237 -21.498 1.00 97.75 95 TYR A O 1
ATOM 817 N N . ASN A 1 96 ? 16.080 -0.050 -20.253 1.00 96.62 96 ASN A N 1
ATOM 818 C CA . ASN A 1 96 ? 16.868 -0.561 -21.359 1.00 96.62 96 ASN A CA 1
ATOM 819 C C . ASN A 1 96 ? 16.378 -1.966 -21.700 1.00 96.62 96 ASN A C 1
ATOM 821 O O . ASN A 1 96 ? 16.641 -2.930 -20.980 1.00 96.62 96 ASN A O 1
ATOM 825 N N . ARG A 1 97 ? 15.677 -2.099 -22.825 1.00 94.69 97 ARG A N 1
ATOM 826 C CA . ARG A 1 97 ? 15.123 -3.394 -23.249 1.00 94.69 97 ARG A CA 1
ATOM 827 C C . ARG A 1 97 ? 16.148 -4.315 -23.917 1.00 94.69 97 ARG A C 1
ATOM 829 O O . ARG A 1 97 ? 15.796 -5.418 -24.342 1.00 94.69 97 ARG A O 1
ATOM 836 N N . SER A 1 98 ? 17.394 -3.863 -24.074 1.00 92.44 98 SER A N 1
ATOM 837 C CA . SER A 1 98 ? 18.449 -4.646 -24.721 1.00 92.44 98 SER A CA 1
ATOM 838 C C . SER A 1 98 ? 18.630 -5.975 -23.989 1.00 92.44 98 SER A C 1
ATOM 840 O O . SER A 1 98 ? 18.859 -6.002 -22.783 1.00 92.44 98 SER A O 1
ATOM 842 N N . SER A 1 99 ? 18.519 -7.088 -24.717 1.00 86.31 99 SER A N 1
ATOM 843 C CA . SER A 1 99 ? 18.631 -8.447 -24.157 1.00 86.31 99 SER A CA 1
ATOM 844 C C . SER A 1 99 ? 17.579 -8.788 -23.087 1.00 86.31 99 SER A C 1
ATOM 846 O O . SER A 1 99 ? 17.816 -9.636 -22.226 1.00 86.31 99 SER A O 1
ATOM 848 N N . ARG A 1 100 ? 16.411 -8.137 -23.137 1.00 94.00 100 ARG A N 1
ATOM 849 C CA . ARG A 1 100 ? 15.259 -8.388 -22.257 1.00 94.00 100 ARG A CA 1
ATOM 850 C C . ARG A 1 100 ? 14.091 -9.028 -23.020 1.00 94.00 100 ARG A C 1
ATOM 852 O O . ARG A 1 100 ? 14.098 -9.010 -24.253 1.00 94.00 100 ARG A O 1
ATOM 859 N N . PRO A 1 101 ? 13.057 -9.555 -22.331 1.00 96.81 101 PRO A N 1
ATOM 860 C CA . PRO A 1 101 ? 11.876 -10.144 -22.978 1.00 96.81 101 PRO A CA 1
ATOM 861 C C . PRO A 1 101 ? 11.190 -9.238 -24.013 1.00 96.81 101 PRO A C 1
ATOM 863 O O . PRO A 1 101 ? 10.581 -9.729 -24.958 1.00 96.81 101 PRO A O 1
ATOM 866 N N . LEU A 1 102 ? 11.325 -7.917 -23.866 1.00 97.44 102 LEU A N 1
ATOM 867 C CA . LEU A 1 102 ? 10.686 -6.911 -24.716 1.00 97.44 102 LEU A CA 1
ATOM 868 C C . LEU A 1 102 ? 11.588 -6.377 -25.845 1.00 97.44 102 LEU A C 1
ATOM 870 O O . LEU A 1 102 ? 11.245 -5.379 -26.478 1.00 97.44 102 LEU A O 1
ATOM 874 N N . ALA A 1 103 ? 12.720 -7.029 -26.140 1.00 95.81 103 ALA A N 1
ATOM 875 C CA . ALA A 1 103 ? 13.695 -6.565 -27.138 1.00 95.81 103 ALA A CA 1
ATOM 876 C C . ALA A 1 103 ? 13.108 -6.342 -28.550 1.00 95.81 103 ALA A C 1
ATOM 878 O O . ALA A 1 103 ? 13.616 -5.518 -29.309 1.00 95.81 103 ALA A O 1
ATOM 879 N N . HIS A 1 104 ? 12.036 -7.058 -28.903 1.00 94.94 104 HIS A N 1
ATOM 880 C CA . HIS A 1 104 ? 11.369 -6.964 -30.208 1.00 94.94 104 HIS A CA 1
ATOM 881 C C . HIS A 1 104 ? 9.984 -6.310 -30.148 1.00 94.94 104 HIS A C 1
ATOM 883 O O . HIS A 1 104 ? 9.294 -6.253 -31.166 1.00 94.94 104 HIS A O 1
ATOM 889 N N . ALA A 1 105 ? 9.562 -5.824 -28.978 1.00 96.38 105 ALA A N 1
ATOM 890 C CA . ALA A 1 105 ? 8.270 -5.169 -28.834 1.00 96.38 105 ALA A CA 1
ATOM 891 C C . ALA A 1 105 ? 8.251 -3.855 -29.636 1.00 96.38 105 ALA A C 1
ATOM 893 O O . ALA A 1 105 ? 9.230 -3.111 -29.664 1.00 96.38 105 ALA A O 1
ATOM 894 N N . THR A 1 106 ? 7.152 -3.542 -30.314 1.00 94.25 106 THR A N 1
ATOM 895 C CA . THR A 1 106 ? 6.998 -2.246 -31.007 1.00 94.25 106 THR A CA 1
ATOM 896 C C . THR A 1 106 ? 6.430 -1.167 -30.095 1.00 94.25 106 THR A C 1
ATOM 898 O O . THR A 1 106 ? 6.559 0.021 -30.379 1.00 94.25 106 THR A O 1
ATOM 901 N N . GLU A 1 107 ? 5.808 -1.590 -29.002 1.00 96.25 107 GLU A N 1
ATOM 902 C CA . GLU A 1 107 ? 5.188 -0.759 -27.989 1.00 96.25 107 GLU A CA 1
ATOM 903 C C . GLU A 1 107 ? 5.602 -1.291 -26.617 1.00 96.25 107 GLU A C 1
ATOM 905 O O . GLU A 1 107 ? 5.727 -2.502 -26.441 1.00 96.25 107 GLU A O 1
ATOM 910 N N . ILE A 1 108 ? 5.864 -0.393 -25.668 1.00 98.19 108 ILE A N 1
ATOM 911 C CA . ILE A 1 108 ? 6.256 -0.761 -24.308 1.00 98.19 108 ILE A CA 1
ATOM 912 C C . ILE A 1 108 ? 5.403 0.031 -23.333 1.00 98.19 108 ILE A C 1
ATOM 914 O O . ILE A 1 108 ? 5.219 1.237 -23.502 1.00 98.19 108 ILE A O 1
ATOM 918 N N . TRP A 1 109 ? 4.907 -0.654 -22.314 1.00 98.62 109 TRP A N 1
ATOM 919 C CA . TRP A 1 109 ? 4.120 -0.084 -21.233 1.00 98.62 109 TRP A CA 1
ATOM 920 C C . TRP A 1 109 ? 4.753 -0.398 -19.889 1.00 98.62 109 TRP A C 1
ATOM 922 O O . TRP A 1 109 ? 5.313 -1.474 -19.699 1.00 98.62 109 TRP A O 1
ATOM 932 N N . LEU A 1 110 ? 4.644 0.545 -18.964 1.00 98.56 110 LEU A N 1
ATOM 933 C CA . LEU A 1 110 ? 4.881 0.356 -17.546 1.00 98.56 110 LEU A CA 1
ATOM 934 C C . LEU A 1 110 ? 3.526 0.097 -16.899 1.00 98.56 110 LEU A C 1
ATOM 936 O O . LEU A 1 110 ? 2.640 0.949 -16.952 1.00 98.56 110 LEU A O 1
ATOM 940 N N . HIS A 1 111 ? 3.372 -1.069 -16.282 1.00 98.25 111 HIS A N 1
ATOM 941 C CA . HIS A 1 111 ? 2.265 -1.344 -15.372 1.00 98.25 111 HIS A CA 1
ATOM 942 C C . HIS A 1 111 ? 2.827 -1.313 -13.964 1.00 98.25 111 HIS A C 1
ATOM 944 O O . HIS A 1 111 ? 3.746 -2.071 -13.668 1.00 98.25 111 HIS A O 1
ATOM 950 N N . GLY A 1 112 ? 2.305 -0.436 -13.119 1.00 97.12 112 GLY A N 1
ATOM 951 C CA . GLY A 1 112 ? 2.861 -0.207 -11.796 1.00 97.12 112 GLY A CA 1
ATOM 952 C C . GLY A 1 112 ? 1.813 -0.136 -10.704 1.00 97.12 112 GLY A C 1
ATOM 953 O O . GLY A 1 112 ? 0.613 -0.041 -10.956 1.00 97.12 112 GLY A O 1
ATOM 954 N N . GLY A 1 113 ? 2.302 -0.192 -9.482 1.00 96.19 113 GLY A N 1
ATOM 955 C CA . GLY A 1 113 ? 1.584 -0.029 -8.237 1.00 96.19 113 GLY A CA 1
ATOM 956 C C . GLY A 1 113 ? 2.557 0.475 -7.179 1.00 96.19 113 GLY A C 1
ATOM 957 O O . GLY A 1 113 ? 3.603 1.053 -7.488 1.00 96.19 113 GLY A O 1
ATOM 958 N N . TYR A 1 114 ? 2.207 0.272 -5.919 1.00 93.62 114 TYR A N 1
ATOM 959 C CA . TYR A 1 114 ? 3.040 0.693 -4.803 1.00 93.62 114 TYR A CA 1
ATOM 960 C C . TYR A 1 114 ? 2.870 -0.237 -3.606 1.00 93.62 114 TYR A C 1
ATOM 962 O O . TYR A 1 114 ? 1.893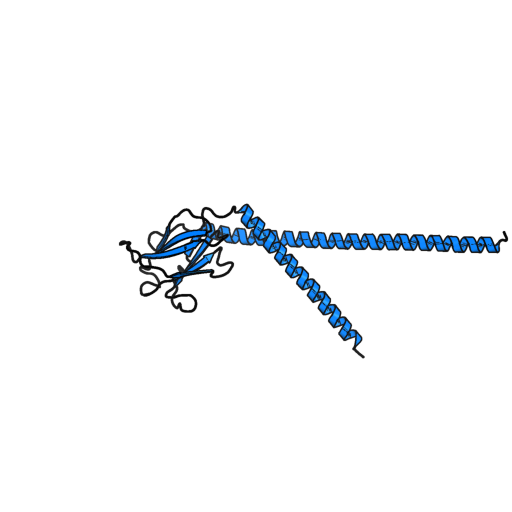 -0.990 -3.506 1.00 93.62 114 TYR A O 1
ATOM 970 N N . ASN A 1 115 ? 3.829 -0.151 -2.684 1.00 91.75 115 ASN A N 1
ATOM 971 C CA . ASN A 1 115 ? 3.847 -0.861 -1.410 1.00 91.75 115 ASN A CA 1
ATOM 972 C C . ASN A 1 115 ? 3.568 -2.368 -1.577 1.00 91.75 115 ASN A C 1
ATOM 974 O O . ASN A 1 115 ? 2.709 -2.914 -0.888 1.00 91.75 115 ASN A O 1
ATOM 978 N N . LYS A 1 116 ? 4.270 -3.046 -2.494 1.00 90.81 116 LYS A N 1
ATOM 979 C CA . LYS A 1 116 ? 4.051 -4.453 -2.881 1.00 90.81 116 LYS A CA 1
ATOM 980 C C . LYS A 1 116 ? 2.672 -4.724 -3.473 1.00 90.81 116 LYS A C 1
ATOM 982 O O . LYS A 1 116 ? 2.019 -5.703 -3.107 1.00 90.81 116 LYS A O 1
ATOM 987 N N . TRP A 1 117 ? 2.235 -3.865 -4.388 1.00 92.56 117 TRP A N 1
ATOM 988 C CA . TRP A 1 117 ? 0.945 -4.015 -5.065 1.00 92.56 117 TRP A CA 1
ATOM 989 C C . TRP A 1 117 ? -0.246 -4.086 -4.090 1.00 92.56 117 TRP A C 1
ATOM 991 O O . TRP A 1 117 ? -1.207 -4.806 -4.360 1.00 92.56 117 TRP A O 1
ATOM 1001 N N . THR A 1 118 ? -0.189 -3.369 -2.956 1.00 86.81 118 THR A N 1
ATOM 1002 C CA . THR A 1 118 ? -1.197 -3.474 -1.876 1.00 86.81 118 THR A CA 1
ATOM 1003 C C . THR A 1 118 ? -2.622 -3.236 -2.389 1.00 86.81 118 THR A C 1
ATOM 1005 O O . THR A 1 118 ? -3.524 -4.004 -2.058 1.00 86.81 118 THR A O 1
ATOM 1008 N N . ASP A 1 119 ? -2.797 -2.248 -3.269 1.00 86.69 119 ASP A N 1
ATOM 1009 C CA . ASP A 1 119 ? -4.084 -1.912 -3.898 1.00 86.69 119 ASP A CA 1
ATOM 1010 C C . ASP A 1 119 ? -4.198 -2.428 -5.348 1.00 86.69 119 ASP A C 1
ATOM 1012 O O . ASP A 1 119 ? -5.089 -2.042 -6.106 1.00 86.69 119 ASP A O 1
ATOM 1016 N N . GLY A 1 120 ? -3.291 -3.325 -5.749 1.00 92.31 120 GLY A N 1
ATOM 1017 C CA . GLY A 1 120 ? -3.142 -3.796 -7.124 1.00 92.31 120 GLY A CA 1
ATOM 1018 C C . GLY A 1 120 ? -2.484 -2.772 -8.066 1.00 92.31 120 GLY A C 1
ATOM 1019 O O . GLY A 1 120 ? -1.933 -1.764 -7.617 1.00 92.31 120 GLY A O 1
ATOM 1020 N N . PRO A 1 121 ? -2.483 -3.037 -9.388 1.00 92.38 121 PRO A N 1
ATOM 1021 C CA . PRO A 1 121 ? -1.934 -2.116 -10.380 1.00 92.38 121 PRO A CA 1
ATOM 1022 C C . PRO A 1 121 ? -2.748 -0.818 -10.457 1.00 92.38 121 PRO A C 1
ATOM 1024 O O . PRO A 1 121 ? -3.945 -0.846 -10.743 1.00 92.38 121 PRO A O 1
ATOM 1027 N N . SER A 1 122 ? -2.084 0.314 -10.246 1.00 94.81 122 SER A N 1
ATOM 1028 C CA . SER A 1 122 ? -2.671 1.661 -10.234 1.00 94.81 122 SER A CA 1
ATOM 1029 C C . SER A 1 122 ? -2.011 2.627 -11.225 1.00 94.81 122 SER A C 1
ATOM 1031 O O . SER A 1 122 ? -2.527 3.718 -11.455 1.00 94.81 122 SER A O 1
ATOM 1033 N N . ILE A 1 123 ? -0.905 2.217 -11.852 1.00 96.75 123 ILE A N 1
ATOM 1034 C CA . ILE A 1 123 ? -0.127 2.997 -12.818 1.00 96.75 123 ILE A CA 1
ATOM 1035 C C . ILE A 1 123 ? -0.126 2.254 -14.154 1.00 96.75 123 ILE A C 1
ATOM 1037 O O . ILE A 1 123 ? 0.097 1.042 -14.200 1.00 96.75 123 ILE A O 1
ATOM 1041 N N . SER A 1 124 ? -0.359 2.973 -15.251 1.00 97.56 124 SER A N 1
ATOM 1042 C CA . SER A 1 124 ? -0.328 2.410 -16.600 1.00 97.56 124 SER A CA 1
ATOM 1043 C C . SER A 1 124 ? 0.146 3.460 -17.595 1.00 97.56 124 SER A C 1
ATOM 1045 O O . SER A 1 124 ? -0.667 4.221 -18.114 1.00 97.56 124 SER A O 1
ATOM 1047 N N . GLU A 1 125 ? 1.438 3.455 -17.907 1.00 98.44 125 GLU A N 1
ATOM 1048 C CA . GLU A 1 125 ? 2.049 4.471 -18.765 1.00 98.44 125 GLU A CA 1
ATOM 1049 C C . GLU A 1 125 ? 2.716 3.861 -19.990 1.00 98.44 125 GLU A C 1
ATOM 1051 O O . GLU A 1 125 ? 3.454 2.880 -19.891 1.00 98.44 125 GLU A O 1
ATOM 1056 N N . ARG A 1 126 ? 2.496 4.461 -21.163 1.00 98.38 126 ARG A N 1
ATOM 1057 C CA . ARG A 1 126 ? 3.212 4.064 -22.378 1.00 98.38 126 ARG A CA 1
ATOM 1058 C C . ARG A 1 126 ? 4.596 4.696 -22.391 1.00 98.38 126 ARG A C 1
ATOM 1060 O O . ARG A 1 126 ? 4.727 5.909 -22.241 1.00 98.38 126 ARG A O 1
ATOM 1067 N N . LEU A 1 127 ? 5.622 3.899 -22.666 1.00 98.50 127 LEU A N 1
ATOM 1068 C CA . LEU A 1 127 ? 6.974 4.415 -22.790 1.00 98.50 127 LEU A CA 1
ATOM 1069 C C . LEU A 1 127 ? 7.209 5.067 -24.158 1.00 98.50 127 LEU A C 1
ATOM 1071 O O . LEU A 1 127 ? 6.713 4.624 -25.197 1.00 98.50 127 LEU A O 1
ATOM 1075 N N . SER A 1 128 ? 8.044 6.098 -24.145 1.00 98.12 128 SER A N 1
ATOM 1076 C CA . SER A 1 128 ? 8.633 6.734 -25.319 1.00 98.12 128 SER A CA 1
ATOM 1077 C C . SER A 1 128 ? 10.089 6.315 -25.468 1.00 98.12 128 SER A C 1
ATOM 1079 O O . SER A 1 128 ? 10.788 6.086 -24.482 1.00 98.12 128 SER A O 1
ATOM 1081 N N . ARG A 1 129 ? 10.570 6.221 -26.707 1.00 96.38 129 ARG A N 1
ATOM 1082 C CA . ARG A 1 129 ? 11.981 5.935 -26.975 1.00 96.38 129 ARG A CA 1
ATOM 1083 C C . ARG A 1 129 ? 12.851 7.124 -26.5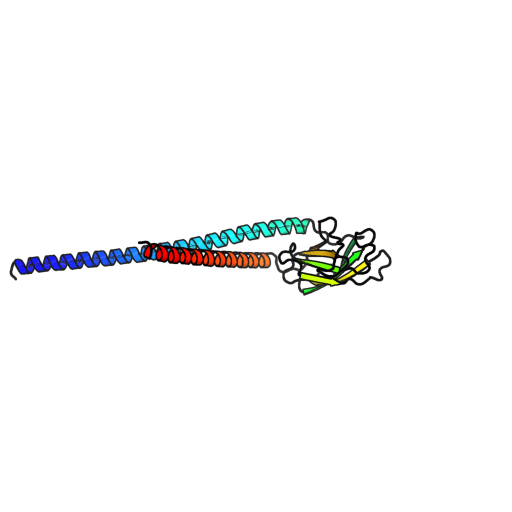50 1.00 96.38 129 ARG A C 1
ATOM 1085 O O . ARG A 1 129 ? 12.483 8.271 -26.784 1.00 96.38 129 ARG A O 1
ATOM 1092 N N . SER A 1 130 ? 13.994 6.843 -25.936 1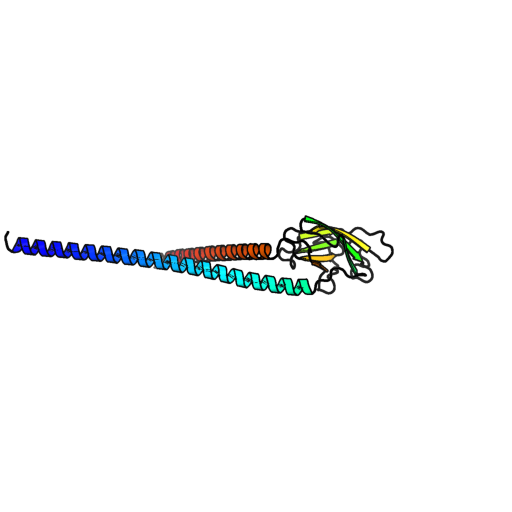.00 95.06 130 SER A N 1
ATOM 1093 C CA . SER A 1 130 ? 14.998 7.838 -25.561 1.00 95.06 130 SER A CA 1
ATOM 1094 C C . SER A 1 130 ? 16.026 8.040 -26.677 1.00 95.06 130 SER A C 1
ATOM 1096 O O . SER A 1 130 ? 16.349 7.106 -27.409 1.00 95.06 130 SER A O 1
ATOM 1098 N N . ASP A 1 131 ? 16.603 9.240 -26.751 1.00 92.12 131 ASP A N 1
ATOM 1099 C CA . ASP A 1 131 ? 17.719 9.561 -27.651 1.00 92.12 131 ASP A CA 1
ATOM 1100 C C . ASP A 1 131 ? 19.099 9.162 -27.079 1.00 92.12 131 ASP A C 1
ATOM 1102 O O . ASP A 1 131 ? 20.132 9.403 -27.716 1.00 92.12 131 ASP A O 1
ATOM 1106 N N . LYS A 1 132 ? 19.146 8.566 -25.873 1.00 87.56 132 LYS A N 1
ATOM 1107 C CA . LYS A 1 132 ? 20.381 8.041 -25.264 1.00 87.56 132 LYS A CA 1
ATOM 1108 C C . LYS A 1 132 ? 21.023 7.005 -26.205 1.00 87.56 132 LYS A C 1
ATOM 1110 O O . LYS A 1 132 ? 20.368 6.076 -26.666 1.00 87.56 132 LYS A O 1
ATOM 1115 N N . LYS A 1 133 ? 22.311 7.190 -26.528 1.00 81.44 133 LYS A N 1
ATOM 1116 C CA . LYS A 1 133 ? 23.027 6.402 -27.557 1.00 81.44 133 LYS A CA 1
ATOM 1117 C C . LYS A 1 133 ? 23.700 5.132 -27.026 1.00 81.44 133 LYS A C 1
ATOM 1119 O O . LYS A 1 133 ? 24.221 4.352 -27.816 1.00 81.44 133 LYS A O 1
ATOM 1124 N N . ASP A 1 134 ? 23.715 4.940 -25.714 1.00 88.38 134 ASP A N 1
ATOM 1125 C CA . ASP A 1 134 ? 24.385 3.853 -24.992 1.00 88.38 134 ASP A CA 1
ATOM 1126 C C . ASP A 1 134 ? 23.467 2.647 -24.704 1.00 88.38 134 ASP A C 1
ATOM 1128 O O . ASP A 1 134 ? 23.794 1.783 -23.895 1.00 88.38 134 ASP A O 1
ATOM 1132 N N . GLY A 1 135 ? 22.322 2.551 -25.382 1.00 89.94 135 GLY A N 1
ATOM 1133 C CA . GLY A 1 135 ? 21.402 1.423 -25.257 1.00 89.94 135 GLY A CA 1
ATOM 1134 C C . GLY A 1 135 ? 20.077 1.666 -25.973 1.00 89.94 135 GLY A C 1
ATOM 1135 O O . GLY A 1 135 ? 19.812 2.765 -26.457 1.00 89.94 135 GLY A O 1
ATOM 1136 N N . ASP A 1 136 ? 19.222 0.643 -26.031 1.00 94.75 136 ASP A N 1
ATOM 1137 C CA . ASP A 1 136 ? 17.830 0.790 -26.477 1.00 94.75 136 ASP A CA 1
ATOM 1138 C C . ASP A 1 136 ? 16.954 1.242 -25.300 1.00 94.75 136 ASP A C 1
ATOM 1140 O O . ASP A 1 136 ? 16.186 0.470 -24.716 1.00 94.75 136 ASP A O 1
ATOM 1144 N N . TRP A 1 137 ? 17.161 2.499 -24.903 1.00 96.88 137 TRP A N 1
ATOM 1145 C CA . TRP A 1 137 ? 16.503 3.126 -23.765 1.00 96.88 137 TRP A CA 1
ATOM 1146 C C . TRP A 1 137 ? 15.114 3.647 -24.124 1.00 96.88 137 TRP A C 1
ATOM 1148 O O . TRP A 1 137 ? 14.910 4.321 -25.134 1.00 96.88 137 TRP A O 1
ATOM 1158 N N . TRP A 1 138 ? 14.166 3.380 -23.239 1.00 98.12 138 TRP A N 1
ATOM 1159 C CA . TRP A 1 138 ? 12.790 3.855 -23.268 1.00 98.12 138 TRP A CA 1
ATOM 1160 C C . TRP A 1 138 ? 12.457 4.479 -21.917 1.00 98.12 138 TRP A C 1
ATOM 1162 O O . TRP A 1 138 ? 13.098 4.147 -20.924 1.00 98.12 138 TRP A O 1
ATOM 1172 N N . TYR A 1 139 ? 11.486 5.384 -21.857 1.00 98.25 139 TYR A N 1
ATOM 1173 C CA . TYR A 1 139 ? 11.092 6.013 -20.601 1.00 98.25 139 TYR A CA 1
ATOM 1174 C C . TYR A 1 139 ? 9.605 6.337 -20.529 1.00 98.25 139 TYR A C 1
ATOM 1176 O O . TYR A 1 139 ? 8.965 6.554 -21.555 1.00 98.25 139 TYR A O 1
ATOM 1184 N N . ALA A 1 140 ? 9.079 6.420 -19.313 1.00 98.44 140 ALA A N 1
ATOM 1185 C CA . ALA A 1 140 ? 7.761 6.970 -19.021 1.00 98.44 140 ALA A CA 1
ATOM 1186 C C . ALA A 1 140 ? 7.868 7.990 -17.885 1.00 98.44 140 ALA A C 1
ATOM 1188 O O . ALA A 1 140 ? 8.676 7.813 -16.971 1.00 98.44 140 ALA A O 1
ATOM 1189 N N . ASP A 1 141 ? 7.052 9.038 -17.957 1.00 98.38 141 ASP A N 1
ATOM 1190 C CA . ASP A 1 141 ? 6.865 9.984 -16.860 1.00 98.38 141 ASP A CA 1
ATOM 1191 C C . ASP A 1 141 ? 5.697 9.479 -16.004 1.00 98.38 141 ASP A C 1
ATOM 1193 O O . ASP A 1 141 ? 4.598 9.260 -16.506 1.00 98.38 141 ASP A O 1
ATOM 1197 N N . VAL A 1 142 ? 5.952 9.243 -14.721 1.00 98.12 142 VAL A N 1
ATOM 1198 C CA . VAL A 1 142 ? 5.027 8.620 -13.774 1.00 98.12 142 VAL A CA 1
ATOM 1199 C C . VAL A 1 142 ? 4.820 9.565 -12.599 1.00 98.12 142 VAL A C 1
ATOM 1201 O O . VAL A 1 142 ? 5.778 10.109 -12.055 1.00 98.12 142 VAL A O 1
ATOM 1204 N N . ILE A 1 143 ? 3.568 9.757 -12.189 1.00 97.75 143 ILE A N 1
ATOM 1205 C CA . ILE A 1 143 ? 3.253 10.468 -10.946 1.00 97.75 143 ILE A CA 1
ATOM 1206 C C . ILE A 1 143 ? 3.373 9.471 -9.796 1.00 97.75 143 ILE A C 1
ATOM 1208 O O . ILE A 1 143 ? 2.718 8.428 -9.807 1.00 97.75 143 ILE A O 1
ATOM 1212 N N . VAL A 1 144 ? 4.200 9.793 -8.803 1.00 96.25 144 VAL A N 1
ATOM 1213 C CA . VAL A 1 144 ? 4.387 8.951 -7.617 1.00 96.25 144 VAL A CA 1
ATOM 1214 C C . VAL A 1 144 ? 3.060 8.879 -6.847 1.00 96.25 144 VAL A C 1
ATOM 1216 O O . VAL A 1 144 ? 2.527 9.935 -6.482 1.00 96.25 144 VAL A O 1
ATOM 1219 N N . PRO A 1 145 ? 2.504 7.678 -6.589 1.00 94.56 145 PRO A N 1
ATOM 1220 C CA . PRO A 1 145 ? 1.239 7.541 -5.873 1.00 94.56 145 PRO A CA 1
ATOM 1221 C C . PRO A 1 145 ? 1.271 8.166 -4.476 1.00 94.56 145 PRO A C 1
ATOM 1223 O O . PRO A 1 145 ? 2.322 8.254 -3.836 1.00 94.56 145 PRO A O 1
ATOM 1226 N N . ASP A 1 146 ? 0.099 8.580 -3.989 1.00 90.38 146 ASP A N 1
ATOM 1227 C CA . ASP A 1 146 ? -0.031 9.050 -2.610 1.00 90.38 146 ASP A CA 1
ATOM 1228 C C . ASP A 1 146 ? 0.304 7.916 -1.630 1.00 90.38 146 ASP A C 1
ATOM 1230 O O . ASP A 1 146 ? -0.014 6.755 -1.888 1.00 90.38 146 ASP A O 1
ATOM 1234 N N . ARG A 1 147 ? 0.960 8.247 -0.513 1.00 89.44 147 ARG A N 1
ATOM 1235 C CA . ARG A 1 147 ? 1.404 7.283 0.517 1.00 89.44 147 ARG A CA 1
ATOM 1236 C C . ARG A 1 147 ? 2.309 6.137 0.006 1.00 89.44 147 ARG A C 1
ATOM 1238 O O . ARG A 1 147 ? 2.436 5.106 0.675 1.00 89.44 147 ARG A O 1
ATOM 1245 N N . ALA A 1 148 ? 2.957 6.287 -1.151 1.00 91.81 148 ALA A N 1
ATOM 1246 C CA . ALA A 1 148 ? 3.931 5.311 -1.632 1.00 91.81 148 ALA A CA 1
ATOM 1247 C C . ALA A 1 148 ? 5.229 5.377 -0.805 1.00 91.81 148 ALA A C 1
ATOM 1249 O O . ALA A 1 148 ? 5.885 6.414 -0.740 1.00 91.81 148 ALA A O 1
ATOM 1250 N N . LEU A 1 149 ? 5.614 4.251 -0.204 1.00 92.06 149 LEU A N 1
ATOM 1251 C CA . LEU A 1 149 ? 6.937 4.030 0.392 1.00 92.06 149 LEU A CA 1
ATOM 1252 C C . LEU A 1 149 ? 7.876 3.364 -0.624 1.00 92.06 149 LEU A C 1
ATOM 1254 O O . LEU A 1 149 ? 9.077 3.628 -0.657 1.00 92.06 149 LEU A O 1
ATOM 1258 N N . VAL A 1 150 ? 7.310 2.516 -1.485 1.00 92.25 150 VAL A N 1
ATOM 1259 C CA . VAL A 1 150 ? 7.978 1.898 -2.635 1.00 92.25 150 VAL A CA 1
ATOM 1260 C C . VAL A 1 150 ? 7.037 1.936 -3.827 1.00 92.25 150 VAL A C 1
ATOM 1262 O O . VAL A 1 150 ? 5.849 1.660 -3.678 1.00 92.25 150 VAL A O 1
ATOM 1265 N N . MET A 1 151 ? 7.570 2.252 -5.002 1.00 94.62 151 MET A N 1
ATOM 1266 C CA . MET A 1 151 ? 6.905 2.006 -6.277 1.00 94.62 151 MET A CA 1
ATOM 1267 C C . MET A 1 151 ? 7.305 0.632 -6.799 1.00 94.62 151 MET A C 1
ATOM 1269 O O . MET A 1 151 ? 8.491 0.309 -6.783 1.00 94.62 151 MET A O 1
ATOM 1273 N N . ASP A 1 152 ? 6.338 -0.126 -7.306 1.00 94.94 152 ASP A N 1
ATOM 1274 C CA . ASP A 1 152 ? 6.528 -1.444 -7.914 1.00 94.94 152 ASP A CA 1
ATOM 1275 C C . ASP A 1 152 ? 6.045 -1.391 -9.363 1.00 94.94 152 ASP A C 1
ATOM 1277 O O . ASP A 1 152 ? 5.010 -0.784 -9.642 1.00 94.94 152 ASP A O 1
ATOM 1281 N N . TRP A 1 153 ? 6.762 -1.998 -10.304 1.00 97.44 153 TRP A N 1
ATOM 1282 C CA . TRP A 1 153 ? 6.304 -2.063 -11.688 1.00 97.44 153 TRP A CA 1
ATOM 1283 C C . TRP A 1 153 ? 6.860 -3.246 -12.471 1.00 97.44 153 TRP A C 1
ATOM 1285 O O . TRP A 1 153 ? 7.857 -3.874 -12.120 1.00 97.44 153 TRP A O 1
ATOM 1295 N N . VAL A 1 154 ? 6.202 -3.521 -13.591 1.00 97.75 154 VAL A N 1
ATOM 1296 C CA . VAL A 1 154 ? 6.655 -4.423 -14.650 1.00 97.75 154 VAL A CA 1
ATOM 1297 C C . VAL A 1 154 ? 6.566 -3.702 -15.987 1.00 97.75 154 VAL A C 1
ATOM 1299 O O . VAL A 1 154 ? 5.768 -2.774 -16.154 1.00 97.75 154 VAL A O 1
ATOM 1302 N N . PHE A 1 155 ? 7.357 -4.151 -16.957 1.00 98.44 155 PHE A N 1
ATOM 1303 C CA . PHE A 1 155 ? 7.219 -3.692 -18.335 1.00 98.44 155 PHE A CA 1
ATOM 1304 C C . PHE A 1 155 ? 6.444 -4.716 -19.162 1.00 98.44 155 PHE A C 1
ATOM 1306 O O . PHE A 1 155 ? 6.550 -5.921 -18.926 1.00 98.44 155 PHE A O 1
ATOM 1313 N N . ALA A 1 156 ? 5.680 -4.250 -20.144 1.00 98.38 156 ALA A N 1
ATOM 1314 C CA . ALA A 1 156 ? 4.851 -5.088 -21.003 1.00 98.38 156 ALA A CA 1
ATOM 1315 C C . ALA A 1 156 ? 4.850 -4.610 -22.461 1.00 98.38 156 ALA A C 1
ATOM 1317 O O . ALA A 1 156 ? 5.185 -3.461 -22.738 1.00 98.38 156 ALA A O 1
ATOM 1318 N N . ASP A 1 157 ? 4.443 -5.475 -23.391 1.00 98.19 157 ASP A N 1
ATOM 1319 C CA . ASP A 1 157 ? 4.341 -5.184 -24.833 1.00 98.19 157 ASP A CA 1
ATOM 1320 C C . ASP A 1 157 ? 3.025 -4.498 -25.258 1.00 98.19 157 ASP A C 1
ATOM 1322 O O . ASP A 1 157 ? 2.719 -4.404 -26.447 1.00 98.19 157 ASP A O 1
ATOM 1326 N N . GLY A 1 158 ? 2.225 -4.026 -24.302 1.00 97.94 158 GLY A N 1
ATOM 1327 C CA . GLY A 1 158 ? 0.939 -3.385 -24.558 1.00 97.94 158 GLY A CA 1
ATOM 1328 C C . GLY A 1 158 ? 0.260 -2.911 -23.272 1.00 97.94 158 GLY A C 1
ATOM 1329 O O . GLY A 1 158 ? 0.758 -3.202 -22.184 1.00 97.94 158 GLY A O 1
ATOM 1330 N N . PRO A 1 159 ? -0.880 -2.205 -23.374 1.00 97.19 159 PRO A N 1
ATOM 1331 C CA . PRO A 1 159 ? -1.607 -1.715 -22.208 1.00 97.19 159 PRO A CA 1
ATOM 1332 C C . PRO A 1 159 ? -2.242 -2.860 -21.400 1.00 97.19 159 PRO A C 1
ATOM 1334 O O . PRO A 1 159 ? -2.342 -3.999 -21.891 1.00 97.19 159 PRO A O 1
ATOM 1337 N N . PRO A 1 160 ? -2.764 -2.575 -20.189 1.00 94.12 160 PRO A N 1
ATOM 1338 C CA . PRO A 1 160 ? -3.470 -3.564 -19.386 1.00 94.12 160 PRO A CA 1
ATOM 1339 C C . PRO A 1 160 ? -4.572 -4.263 -20.193 1.00 94.12 160 PRO A C 1
ATOM 1341 O O . PRO A 1 160 ? -5.281 -3.629 -20.974 1.00 94.12 160 PRO A O 1
ATOM 1344 N N . LYS A 1 161 ? -4.729 -5.577 -19.982 1.00 93.06 161 LYS A N 1
ATOM 1345 C CA . LYS A 1 161 ? -5.637 -6.495 -20.711 1.00 93.06 161 LYS A CA 1
ATOM 1346 C C . LYS A 1 161 ? -5.236 -6.849 -22.151 1.00 93.06 161 LYS A C 1
ATOM 1348 O O . LYS A 1 161 ? -5.734 -7.853 -22.651 1.00 93.06 161 LYS A O 1
ATOM 1353 N N . ASN A 1 162 ? -4.343 -6.090 -22.791 1.00 96.31 162 ASN A N 1
ATOM 1354 C CA . ASN A 1 162 ? -3.892 -6.358 -24.164 1.00 96.31 162 ASN A CA 1
ATOM 1355 C C . ASN A 1 162 ? -2.443 -6.862 -24.248 1.00 96.31 162 ASN A C 1
ATOM 1357 O O . ASN A 1 162 ? -2.076 -7.459 -25.261 1.00 96.31 162 ASN A O 1
ATOM 1361 N N . ALA A 1 163 ? -1.645 -6.645 -23.201 1.00 96.75 163 ALA A N 1
ATOM 1362 C CA . ALA A 1 163 ? -0.296 -7.185 -23.073 1.00 96.75 163 ALA A CA 1
ATOM 1363 C C . ALA A 1 163 ? -0.258 -8.723 -23.090 1.00 96.75 163 ALA A C 1
ATOM 1365 O O . ALA A 1 163 ? -1.129 -9.400 -22.538 1.00 96.75 163 ALA A O 1
ATOM 1366 N N . ARG A 1 164 ? 0.790 -9.269 -23.707 1.00 96.88 164 ARG A N 1
ATOM 1367 C CA . ARG A 1 164 ? 1.064 -10.707 -23.845 1.00 96.88 164 ARG A CA 1
ATOM 1368 C C . ARG A 1 164 ? 2.443 -11.084 -23.320 1.00 96.88 164 ARG A C 1
ATOM 1370 O O . ARG A 1 164 ? 2.602 -12.180 -22.788 1.00 96.88 164 ARG A O 1
ATOM 1377 N N . ILE A 1 165 ? 3.425 -10.201 -23.483 1.00 97.81 165 ILE A N 1
ATOM 1378 C CA . ILE A 1 165 ? 4.804 -10.405 -23.044 1.00 97.81 165 ILE A CA 1
ATOM 1379 C C . ILE A 1 165 ? 5.102 -9.409 -21.932 1.00 97.81 165 ILE A C 1
ATOM 1381 O O . ILE A 1 165 ? 4.798 -8.224 -22.047 1.00 97.81 165 ILE A O 1
ATOM 1385 N N . TYR A 1 166 ? 5.725 -9.906 -20.868 1.00 97.81 166 TYR A N 1
ATOM 1386 C CA . TYR A 1 166 ? 6.110 -9.119 -19.708 1.00 97.81 166 TYR A CA 1
ATOM 1387 C C . TYR A 1 166 ? 7.599 -9.292 -19.422 1.00 97.81 166 TYR A C 1
ATOM 1389 O O . TYR A 1 166 ? 8.139 -10.395 -19.516 1.00 97.81 166 TYR A O 1
ATOM 1397 N N . ASP A 1 167 ? 8.246 -8.202 -19.028 1.00 97.94 167 ASP A N 1
ATOM 1398 C CA . ASP A 1 167 ? 9.489 -8.236 -18.269 1.00 97.94 167 ASP A CA 1
ATOM 1399 C C . ASP A 1 167 ? 9.152 -7.895 -16.816 1.00 97.94 167 ASP A C 1
ATOM 1401 O O . ASP A 1 167 ? 8.862 -6.746 -16.483 1.00 97.94 167 ASP A O 1
ATOM 1405 N N . ASN A 1 168 ? 9.160 -8.917 -15.962 1.00 95.56 168 ASN A N 1
ATOM 1406 C CA . ASN A 1 168 ? 8.951 -8.805 -14.518 1.00 95.56 168 ASN A CA 1
ATOM 1407 C C . ASN A 1 168 ? 10.258 -9.018 -13.738 1.00 95.56 168 ASN A C 1
ATOM 1409 O O . ASN A 1 168 ? 10.253 -9.501 -12.606 1.00 95.56 168 ASN A O 1
ATOM 1413 N N . ASN A 1 169 ? 11.396 -8.742 -14.380 1.00 94.56 169 ASN A N 1
ATOM 1414 C CA . ASN A 1 169 ? 12.712 -8.843 -13.766 1.00 94.56 169 ASN A CA 1
ATOM 1415 C C . ASN A 1 169 ? 12.996 -10.211 -13.112 1.00 94.56 169 ASN A C 1
ATOM 1417 O O . ASN A 1 169 ? 13.470 -10.300 -11.981 1.00 94.56 169 ASN A O 1
ATOM 1421 N N .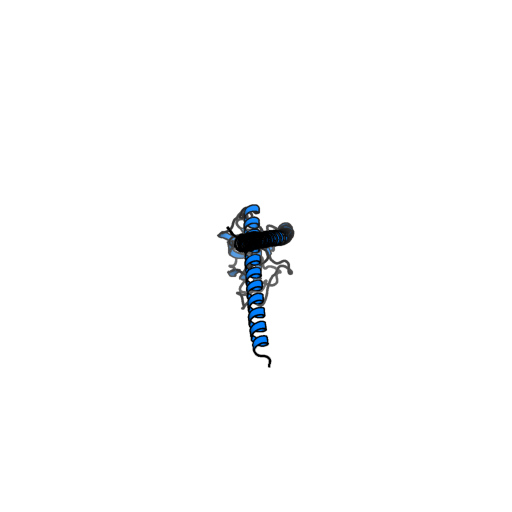 ASN A 1 170 ? 12.693 -11.301 -13.822 1.00 92.81 170 ASN A N 1
ATOM 1422 C CA . ASN A 1 170 ? 12.838 -12.672 -13.320 1.00 92.81 170 ASN A CA 1
ATOM 1423 C C . ASN A 1 170 ? 12.015 -12.925 -12.040 1.00 92.81 170 ASN A C 1
ATOM 1425 O O . ASN A 1 170 ? 12.520 -13.513 -11.083 1.00 92.81 170 ASN A O 1
ATOM 1429 N N . ASN A 1 171 ? 10.750 -12.490 -12.035 1.00 91.62 171 ASN A N 1
ATOM 1430 C CA . ASN A 1 171 ? 9.809 -12.574 -10.907 1.00 91.62 171 ASN A CA 1
ATOM 1431 C C . ASN A 1 171 ? 10.189 -11.748 -9.666 1.00 91.62 171 ASN A C 1
ATOM 1433 O O . ASN A 1 171 ? 9.668 -12.009 -8.583 1.00 91.62 171 ASN A O 1
ATOM 1437 N N . GLN A 1 172 ? 11.105 -10.790 -9.798 1.00 89.75 172 GLN A N 1
ATOM 1438 C CA . GLN A 1 172 ? 11.444 -9.857 -8.715 1.00 89.75 172 GLN A CA 1
ATOM 1439 C C . GLN A 1 172 ? 10.685 -8.534 -8.826 1.00 89.75 172 GLN A C 1
ATOM 1441 O O . GLN A 1 172 ? 10.729 -7.731 -7.895 1.00 89.75 172 GLN A O 1
ATOM 1446 N N . ASP A 1 173 ? 10.026 -8.315 -9.967 1.00 93.38 173 ASP A N 1
ATOM 1447 C CA . ASP A 1 173 ? 9.515 -7.028 -10.415 1.00 93.38 173 ASP A CA 1
ATOM 1448 C C . ASP A 1 173 ? 10.618 -5.950 -10.420 1.00 93.38 173 ASP A C 1
ATOM 1450 O O . ASP A 1 173 ? 11.793 -6.180 -10.093 1.00 93.38 173 ASP A O 1
ATOM 1454 N N . PHE A 1 174 ? 10.268 -4.759 -10.877 1.00 94.56 174 PHE A N 1
ATOM 1455 C CA . PHE A 1 174 ? 11.095 -3.577 -10.705 1.00 94.56 174 PHE A CA 1
ATOM 1456 C C . PHE A 1 174 ? 10.539 -2.765 -9.546 1.00 94.56 174 PHE A C 1
ATOM 1458 O O . PHE A 1 174 ? 9.327 -2.715 -9.347 1.00 94.56 174 PHE A O 1
ATOM 1465 N N . HIS A 1 175 ? 11.422 -2.141 -8.776 1.00 93.81 175 HIS A N 1
ATOM 1466 C CA . HIS A 1 175 ? 11.008 -1.392 -7.603 1.00 93.81 175 HIS A CA 1
ATOM 1467 C C . HIS A 1 175 ? 11.974 -0.253 -7.290 1.00 93.81 175 HIS A C 1
ATOM 1469 O O . HIS A 1 175 ? 13.182 -0.373 -7.493 1.00 93.81 175 HIS A O 1
ATOM 1475 N N . ALA A 1 176 ? 11.436 0.843 -6.759 1.00 92.81 176 ALA A N 1
ATOM 1476 C CA . ALA A 1 176 ? 12.201 1.990 -6.283 1.00 92.81 176 ALA A CA 1
ATOM 1477 C C . ALA A 1 176 ? 11.602 2.515 -4.979 1.00 92.81 176 ALA A C 1
ATOM 1479 O O . ALA A 1 176 ? 10.399 2.760 -4.884 1.00 92.81 176 ALA A O 1
ATOM 1480 N N . VAL A 1 177 ? 12.457 2.701 -3.975 1.00 92.69 177 VAL A N 1
ATOM 1481 C CA . VAL A 1 177 ? 12.083 3.335 -2.704 1.00 92.69 177 VAL A CA 1
ATOM 1482 C C . VAL A 1 177 ? 11.780 4.808 -2.956 1.00 92.69 177 VAL A C 1
ATOM 1484 O O . VAL A 1 177 ? 12.527 5.457 -3.685 1.00 92.69 177 VAL A O 1
ATOM 1487 N N . VAL A 1 178 ? 10.721 5.330 -2.338 1.00 92.12 178 VAL A N 1
ATOM 1488 C CA . VAL A 1 178 ? 10.365 6.754 -2.368 1.00 92.12 178 VAL A CA 1
ATOM 1489 C C . VAL A 1 178 ? 11.151 7.475 -1.262 1.00 92.12 178 VAL A C 1
ATOM 1491 O O . VAL A 1 178 ? 10.826 7.301 -0.085 1.00 92.12 178 VAL A O 1
ATOM 1494 N N . PRO A 1 179 ? 12.202 8.259 -1.581 1.00 84.62 179 PRO A N 1
ATOM 1495 C CA . PRO A 1 179 ? 13.158 8.713 -0.565 1.00 84.62 179 PRO A CA 1
ATOM 1496 C C . PRO A 1 179 ? 12.587 9.721 0.437 1.00 84.62 179 PRO A C 1
ATOM 1498 O O . PRO A 1 179 ? 12.957 9.690 1.606 1.00 84.62 179 PRO A O 1
ATOM 1501 N N . ASN A 1 180 ? 11.697 10.610 -0.013 1.00 82.81 180 ASN A N 1
ATOM 1502 C CA . ASN A 1 180 ? 11.095 11.663 0.810 1.00 82.81 180 ASN A CA 1
ATOM 1503 C C . ASN A 1 180 ? 9.603 11.397 1.064 1.00 82.81 180 ASN A C 1
ATOM 1505 O O . ASN A 1 180 ? 8.785 12.302 0.920 1.00 82.81 180 ASN A O 1
ATOM 1509 N N . CYS A 1 181 ? 9.243 10.157 1.392 1.00 76.38 181 CYS A N 1
ATOM 1510 C CA . CYS A 1 181 ? 7.867 9.803 1.729 1.00 76.38 181 CYS A CA 1
ATOM 1511 C C . CYS A 1 181 ? 7.402 10.437 3.056 1.00 76.38 181 CYS A C 1
ATOM 1513 O O . CYS A 1 181 ? 8.195 10.969 3.842 1.00 76.38 181 CYS A O 1
ATOM 1515 N N . ILE A 1 182 ? 6.090 10.366 3.312 1.00 78.62 182 ILE A N 1
ATOM 1516 C CA . ILE A 1 182 ? 5.497 10.652 4.626 1.00 78.62 182 ILE A CA 1
ATOM 1517 C C . ILE A 1 182 ? 6.296 9.960 5.746 1.00 78.62 182 ILE A C 1
ATOM 1519 O O . ILE A 1 182 ? 6.779 8.843 5.571 1.00 78.62 182 ILE A O 1
ATOM 1523 N N . SER A 1 183 ? 6.427 10.620 6.905 1.00 83.50 183 SER A N 1
ATOM 1524 C CA . SER A 1 183 ? 7.097 10.032 8.075 1.00 83.50 183 SER A CA 1
ATOM 1525 C C . SER A 1 183 ? 6.579 8.618 8.333 1.00 83.50 183 SER A C 1
ATOM 1527 O O . SER A 1 183 ? 5.369 8.424 8.469 1.00 83.50 183 SER A O 1
ATOM 1529 N N . GLU A 1 184 ? 7.488 7.646 8.434 1.00 80.75 184 GLU A N 1
ATOM 1530 C CA . GLU A 1 184 ? 7.137 6.243 8.669 1.00 80.75 184 GLU A CA 1
ATOM 1531 C C . GLU A 1 184 ? 6.278 6.083 9.929 1.00 80.75 184 GLU A C 1
ATOM 1533 O O . GLU A 1 184 ? 5.346 5.287 9.946 1.00 80.75 184 GLU A O 1
ATOM 1538 N N . GLU A 1 185 ? 6.542 6.875 10.971 1.00 86.06 185 GLU A N 1
ATOM 1539 C CA . GLU A 1 185 ? 5.743 6.881 12.200 1.00 86.06 185 GLU A CA 1
ATOM 1540 C C . GLU A 1 185 ? 4.282 7.258 11.928 1.00 86.06 185 GLU A C 1
ATOM 1542 O O . GLU A 1 185 ? 3.374 6.581 12.404 1.00 86.06 185 GLU A O 1
ATOM 1547 N N . ILE A 1 186 ? 4.059 8.296 11.117 1.00 88.12 186 ILE A N 1
ATOM 1548 C CA . ILE A 1 186 ? 2.713 8.755 10.750 1.00 88.12 186 ILE A CA 1
ATOM 1549 C C . ILE A 1 186 ? 2.039 7.716 9.851 1.00 88.12 186 ILE A C 1
ATOM 1551 O O . ILE A 1 186 ? 0.893 7.352 10.091 1.00 88.12 186 ILE A O 1
ATOM 1555 N N . PHE A 1 187 ? 2.762 7.184 8.860 1.00 89.81 187 PHE A N 1
ATOM 1556 C CA . PHE A 1 187 ? 2.239 6.148 7.972 1.00 89.81 187 PHE A CA 1
ATOM 1557 C C . PHE A 1 187 ? 1.746 4.926 8.752 1.00 89.81 187 PHE A C 1
ATOM 1559 O O . PHE A 1 187 ? 0.615 4.485 8.558 1.00 89.81 187 PHE A O 1
ATOM 1566 N N . TRP A 1 188 ? 2.575 4.390 9.652 1.00 91.44 188 TRP A N 1
ATOM 1567 C CA . TRP A 1 188 ? 2.229 3.190 10.410 1.00 91.44 188 TRP A CA 1
ATOM 1568 C C . TRP A 1 188 ? 1.156 3.443 11.472 1.00 91.44 188 TRP A C 1
ATOM 1570 O O . TRP A 1 188 ? 0.376 2.534 11.747 1.00 91.44 188 TRP A O 1
ATOM 1580 N N . ALA A 1 189 ? 1.077 4.653 12.035 1.00 93.50 189 ALA A N 1
ATOM 1581 C CA . ALA A 1 189 ? -0.015 5.036 12.928 1.00 93.50 189 ALA A CA 1
ATOM 1582 C C . ALA A 1 189 ? -1.363 5.082 12.190 1.00 93.50 189 ALA A C 1
ATOM 1584 O O . ALA A 1 189 ? -2.346 4.524 12.678 1.00 93.50 189 ALA A O 1
ATOM 1585 N N . ASP A 1 190 ? -1.394 5.673 10.994 1.00 93.31 190 ASP A N 1
ATOM 1586 C CA . ASP A 1 190 ? -2.587 5.694 10.144 1.00 93.31 190 ASP A CA 1
ATOM 1587 C C . ASP A 1 190 ? -2.997 4.278 9.703 1.00 93.31 190 ASP A C 1
ATOM 1589 O O . ASP A 1 190 ? -4.181 3.947 9.700 1.00 93.31 190 ASP A O 1
ATOM 1593 N N . GLU A 1 191 ? -2.029 3.421 9.353 1.00 92.88 191 GLU A N 1
ATOM 1594 C CA . GLU A 1 191 ? -2.305 2.014 9.028 1.00 92.88 191 GLU A CA 1
ATOM 1595 C C . GLU A 1 191 ? -2.864 1.243 10.235 1.00 92.88 191 GLU A C 1
ATOM 1597 O O . GLU A 1 191 ? -3.757 0.413 10.066 1.00 92.88 191 GLU A O 1
ATOM 1602 N N . GLU A 1 192 ? -2.381 1.509 11.456 1.00 96.44 192 GLU A N 1
ATOM 1603 C CA . GLU A 1 192 ? -2.936 0.906 12.679 1.00 96.44 192 GLU A CA 1
ATOM 1604 C C . GLU A 1 192 ? -4.394 1.306 12.873 1.00 96.44 192 GLU A C 1
ATOM 1606 O O . GLU A 1 192 ? -5.223 0.442 13.165 1.00 96.44 192 GLU A O 1
ATOM 1611 N N . GLU A 1 193 ? -4.711 2.587 12.677 1.00 97.06 193 GLU A N 1
ATOM 1612 C CA . GLU A 1 193 ? -6.078 3.094 12.785 1.00 97.06 193 GLU A CA 1
ATOM 1613 C C . GLU A 1 193 ? -6.995 2.460 11.737 1.00 97.06 193 GLU A C 1
ATOM 1615 O O . GLU A 1 193 ? -8.042 1.916 12.078 1.00 97.06 193 GLU A O 1
ATOM 1620 N N . TYR A 1 194 ? -6.561 2.424 10.475 1.00 94.69 194 TYR A N 1
ATOM 1621 C CA . TYR A 1 194 ? -7.331 1.820 9.390 1.00 94.69 194 TYR A CA 1
ATOM 1622 C C . TYR A 1 194 ? -7.624 0.332 9.635 1.00 94.69 194 TYR A C 1
ATOM 1624 O O . TYR A 1 194 ? -8.747 -0.141 9.436 1.00 94.69 194 TYR A O 1
ATOM 1632 N N . ILE A 1 195 ? -6.626 -0.431 10.090 1.00 95.88 195 ILE A N 1
ATOM 1633 C CA . ILE A 1 195 ? -6.809 -1.852 10.403 1.00 95.88 195 ILE A CA 1
ATOM 1634 C C . ILE A 1 195 ? -7.728 -2.022 11.615 1.00 95.88 195 ILE A C 1
ATOM 1636 O O . ILE A 1 195 ? -8.580 -2.913 11.609 1.00 95.88 195 ILE A O 1
ATOM 1640 N N . TYR A 1 196 ? -7.584 -1.178 12.637 1.00 97.75 196 TYR A N 1
ATOM 1641 C CA . TYR A 1 196 ? -8.455 -1.187 13.807 1.00 97.75 196 TYR A CA 1
ATOM 1642 C C . TYR A 1 196 ? -9.921 -0.935 13.429 1.00 97.75 196 TYR A C 1
ATOM 1644 O O . TYR A 1 196 ? -10.788 -1.725 13.813 1.00 97.75 196 TYR A O 1
ATOM 1652 N N . ASP A 1 197 ? -10.198 0.088 12.622 1.00 97.12 197 ASP A N 1
ATOM 1653 C CA . ASP A 1 197 ? -11.547 0.407 12.147 1.00 97.12 197 ASP A CA 1
ATOM 1654 C C . ASP A 1 197 ? -12.154 -0.752 11.355 1.00 97.12 197 ASP A C 1
ATOM 1656 O O . ASP A 1 197 ? -13.291 -1.164 11.607 1.00 97.12 197 ASP A O 1
ATOM 1660 N N . LYS A 1 198 ? -11.366 -1.371 10.471 1.00 96.25 198 LYS A N 1
ATOM 1661 C CA . LYS A 1 198 ? -11.805 -2.549 9.718 1.00 96.25 198 LYS A CA 1
ATOM 1662 C C . LYS A 1 198 ? -12.168 -3.724 10.634 1.00 96.25 198 LYS A C 1
ATOM 1664 O O . LYS A 1 198 ? -13.196 -4.372 10.431 1.00 96.25 198 LYS A O 1
ATOM 1669 N N . ILE A 1 199 ? -11.359 -3.999 11.659 1.00 96.88 199 ILE A N 1
ATOM 1670 C CA . ILE A 1 199 ? -11.650 -5.051 12.648 1.00 96.88 199 ILE A CA 1
ATOM 1671 C C . ILE A 1 199 ? -12.960 -4.739 13.389 1.00 96.88 199 ILE A C 1
ATOM 1673 O O . ILE A 1 199 ? -13.800 -5.629 13.567 1.00 96.88 199 ILE A O 1
ATOM 1677 N N . GLN A 1 200 ? -13.173 -3.477 13.777 1.00 95.31 200 GLN A N 1
ATOM 1678 C CA . GLN A 1 200 ? -14.407 -3.032 14.429 1.00 95.31 200 GLN A CA 1
ATOM 1679 C C . GLN A 1 200 ? -15.640 -3.245 13.543 1.00 95.31 200 GLN A C 1
ATOM 1681 O O . GLN A 1 200 ? -16.663 -3.746 14.020 1.00 95.31 200 GLN A O 1
ATOM 1686 N N . GLU A 1 201 ? -15.562 -2.888 12.262 1.00 95.12 201 GLU A N 1
ATOM 1687 C CA . GLU A 1 201 ? -16.643 -3.095 11.294 1.00 95.12 201 GLU A CA 1
ATOM 1688 C C . GLU A 1 201 ? -16.964 -4.579 11.101 1.00 95.12 201 GLU A C 1
ATOM 1690 O O . GLU A 1 201 ? -18.123 -4.985 11.216 1.00 95.12 201 GLU A O 1
ATOM 1695 N N . GLU A 1 202 ? -15.949 -5.421 10.899 1.00 94.25 202 GLU A N 1
ATOM 1696 C CA . GLU A 1 202 ? -16.137 -6.867 10.769 1.00 94.25 202 GLU A CA 1
ATOM 1697 C C . GLU A 1 202 ? -16.788 -7.477 12.017 1.00 94.25 202 GLU A C 1
ATOM 1699 O O . GLU A 1 202 ? -17.644 -8.362 11.914 1.00 94.25 202 GLU A O 1
ATOM 1704 N N . ARG A 1 203 ? -16.413 -7.003 13.210 1.00 91.19 203 ARG A N 1
ATOM 1705 C CA . ARG A 1 203 ? -17.020 -7.429 14.474 1.00 91.19 203 ARG A CA 1
ATOM 1706 C C . ARG A 1 203 ? -18.493 -7.033 14.549 1.00 91.19 203 ARG A C 1
ATOM 1708 O O . ARG A 1 203 ? -19.320 -7.882 14.888 1.00 91.19 203 ARG A O 1
ATOM 1715 N N . LYS A 1 204 ? -18.835 -5.788 14.196 1.00 91.81 204 LYS A N 1
ATOM 1716 C CA . LYS A 1 204 ? -20.232 -5.315 14.141 1.00 91.81 204 LYS A CA 1
ATOM 1717 C C . LYS A 1 204 ? -21.064 -6.185 13.201 1.00 91.81 204 LYS A C 1
ATOM 1719 O O . LYS A 1 204 ? -22.091 -6.717 13.622 1.00 91.81 204 LYS A O 1
ATOM 1724 N N . LEU A 1 205 ? -20.564 -6.439 11.991 1.00 93.88 205 LEU A N 1
ATOM 1725 C CA . LEU A 1 205 ? -21.226 -7.300 11.008 1.00 93.88 205 LEU A CA 1
ATOM 1726 C C . LEU A 1 205 ? -21.425 -8.733 11.528 1.00 93.88 205 LEU A C 1
ATOM 1728 O O . LEU A 1 205 ? -22.494 -9.319 11.350 1.00 93.88 205 LEU A O 1
ATOM 1732 N N . LYS A 1 206 ? -20.433 -9.310 12.221 1.00 91.75 206 LYS A N 1
ATOM 1733 C CA . LYS A 1 206 ? -20.555 -10.646 12.836 1.00 91.75 206 LYS A CA 1
ATOM 1734 C C . LYS A 1 206 ? -21.614 -10.681 13.940 1.00 91.75 206 LYS A C 1
ATOM 1736 O O . LYS A 1 206 ? -22.385 -11.641 14.007 1.00 91.75 206 LYS A O 1
ATOM 1741 N N . VAL A 1 207 ? -21.681 -9.649 14.781 1.00 89.19 207 VAL A N 1
ATOM 1742 C CA . VAL A 1 207 ? -22.696 -9.529 15.841 1.00 89.19 207 VAL A CA 1
ATOM 1743 C C . VAL A 1 207 ? -24.099 -9.389 15.245 1.00 89.19 207 VAL A C 1
ATOM 1745 O O . VAL A 1 207 ? -25.025 -10.072 15.687 1.00 89.19 207 VAL A O 1
ATOM 1748 N N . GLU A 1 208 ? -24.274 -8.557 14.220 1.00 91.75 208 GLU A N 1
ATOM 1749 C CA . GLU A 1 208 ? -25.551 -8.390 13.512 1.00 91.75 208 GLU A CA 1
ATOM 1750 C C . GLU A 1 208 ? -26.003 -9.680 12.816 1.00 91.75 208 GLU A C 1
ATOM 1752 O O . GLU A 1 208 ? -27.170 -10.081 12.919 1.00 91.75 208 GLU A O 1
ATOM 1757 N N . ALA A 1 209 ? -25.072 -10.391 12.175 1.00 91.56 209 ALA A N 1
ATOM 1758 C CA . ALA A 1 209 ? -25.341 -11.687 11.566 1.00 91.56 209 ALA A CA 1
ATOM 1759 C C . ALA A 1 209 ? -25.752 -12.738 12.613 1.00 91.56 209 ALA A C 1
ATOM 1761 O O . ALA A 1 209 ? -26.674 -13.521 12.374 1.00 91.56 209 ALA A O 1
ATOM 1762 N N . ALA A 1 210 ? -25.110 -12.753 13.786 1.00 89.94 210 ALA A N 1
ATOM 1763 C CA . ALA A 1 210 ? -25.471 -13.651 14.881 1.00 89.94 210 ALA A CA 1
ATOM 1764 C C . ALA A 1 210 ? -26.878 -13.352 15.427 1.00 89.94 210 ALA A C 1
ATOM 1766 O O . ALA A 1 210 ? -27.689 -14.270 15.554 1.00 89.94 210 ALA A O 1
ATOM 1767 N N . LYS A 1 211 ? -27.209 -12.074 15.661 1.00 88.12 211 LYS A N 1
ATOM 1768 C CA . LYS A 1 211 ? -28.555 -11.643 16.085 1.00 88.12 211 LYS A CA 1
ATOM 1769 C C . LYS A 1 211 ? -29.632 -12.055 15.077 1.00 88.12 211 LYS A C 1
ATOM 1771 O O . LYS A 1 211 ? -30.667 -12.595 15.468 1.00 88.12 211 LYS A O 1
ATOM 1776 N N . SER A 1 212 ? -29.364 -11.875 13.785 1.00 85.94 212 SER A N 1
ATOM 1777 C CA . SER A 1 212 ? -30.284 -12.260 12.706 1.00 85.94 212 SER A CA 1
ATOM 1778 C C . SER A 1 212 ? -30.524 -13.774 12.659 1.00 85.94 212 SER A C 1
ATOM 1780 O O . SER A 1 212 ? -31.663 -14.220 12.516 1.00 85.94 212 SER A O 1
ATOM 1782 N N . LYS A 1 213 ? -29.475 -14.588 12.849 1.00 84.75 213 LYS A N 1
ATOM 1783 C CA . LYS A 1 213 ? -29.598 -16.055 12.929 1.00 84.75 213 LYS A CA 1
ATOM 1784 C C . LYS A 1 213 ? -30.436 -16.506 14.125 1.00 84.75 213 LYS A C 1
ATOM 1786 O O . LYS A 1 213 ? -31.274 -17.390 13.967 1.00 84.75 213 LYS A O 1
ATOM 1791 N N . VAL A 1 214 ? -30.242 -15.894 15.296 1.00 83.62 214 VAL A N 1
ATOM 1792 C CA . VAL A 1 214 ? -31.049 -16.189 16.493 1.00 83.62 214 VAL A CA 1
ATOM 1793 C C . VAL A 1 214 ? -32.515 -15.827 16.254 1.00 83.62 214 VAL A C 1
ATOM 1795 O O . VAL A 1 214 ? -33.389 -16.644 16.524 1.00 83.62 214 VAL A O 1
ATOM 1798 N N . SER A 1 215 ? -32.795 -14.656 15.674 1.00 76.81 215 SER A N 1
ATOM 1799 C CA . SER A 1 215 ? -34.161 -14.231 15.337 1.00 76.81 215 SER A CA 1
ATOM 1800 C C . SER A 1 215 ? -34.860 -15.192 14.363 1.00 76.81 215 SER A C 1
ATOM 1802 O O . SER A 1 215 ? -36.000 -15.595 14.610 1.00 76.81 215 SER A O 1
ATOM 1804 N N . MET A 1 216 ? -34.175 -15.635 13.301 1.00 70.81 216 MET A N 1
ATOM 1805 C CA . MET A 1 216 ? -34.724 -16.642 12.384 1.00 70.81 216 MET A CA 1
ATOM 1806 C C . MET A 1 216 ? -34.948 -17.995 13.072 1.00 70.81 216 MET A C 1
ATOM 1808 O O . MET A 1 216 ? -35.985 -18.616 12.862 1.00 70.81 216 MET A O 1
ATOM 1812 N N . GLY A 1 217 ? -34.021 -18.440 13.925 1.00 65.50 217 GLY A N 1
ATOM 1813 C CA . GLY A 1 217 ? -34.157 -19.692 14.676 1.00 65.50 217 GLY A CA 1
ATOM 1814 C C . GLY A 1 217 ? -35.334 -19.683 15.657 1.00 65.50 217 GLY A C 1
ATOM 1815 O O . GLY A 1 217 ? -36.095 -20.646 15.704 1.00 65.50 217 GLY A O 1
ATOM 1816 N N . VAL A 1 218 ? -35.537 -18.578 16.384 1.00 68.38 218 VAL A N 1
ATOM 1817 C CA . VAL A 1 218 ? -36.699 -18.386 17.274 1.00 68.38 218 VAL A CA 1
ATOM 1818 C C . VAL A 1 218 ? -38.003 -18.383 16.476 1.00 68.38 218 VAL A C 1
ATOM 1820 O O . VAL A 1 218 ? -38.978 -19.003 16.893 1.00 68.38 218 VAL A O 1
ATOM 1823 N N . THR A 1 219 ? -38.009 -17.751 15.299 1.00 65.44 219 THR A N 1
ATOM 1824 C CA . THR A 1 219 ? -39.175 -17.758 14.404 1.00 65.44 219 THR A CA 1
ATOM 1825 C C . THR A 1 219 ? -39.492 -19.174 13.924 1.00 65.44 219 THR A C 1
ATOM 1827 O O . THR A 1 219 ? -40.643 -19.575 13.958 1.00 65.44 219 THR A O 1
ATOM 1830 N N . ILE A 1 220 ? -38.496 -19.976 13.541 1.00 62.22 220 ILE A N 1
ATOM 1831 C CA . ILE A 1 220 ? -38.723 -21.362 13.095 1.00 62.22 220 ILE A CA 1
ATOM 1832 C C . ILE A 1 220 ? -39.237 -22.250 14.243 1.00 62.22 220 ILE A C 1
ATOM 1834 O O . ILE A 1 220 ? -40.157 -23.037 14.034 1.00 62.22 220 ILE A O 1
ATOM 1838 N N . LEU A 1 221 ? -38.703 -22.101 15.462 1.00 63.41 221 LEU A N 1
ATOM 1839 C CA . LEU A 1 221 ? -39.158 -22.857 16.639 1.00 63.41 221 LEU A CA 1
ATOM 1840 C C . LEU A 1 221 ? -40.595 -22.511 17.058 1.00 63.41 221 LEU A C 1
ATOM 1842 O O . LEU A 1 221 ? -41.305 -23.386 17.540 1.00 63.41 221 LEU A O 1
ATOM 1846 N N . ALA A 1 222 ? -41.046 -21.273 16.838 1.00 59.91 222 ALA A N 1
ATOM 1847 C CA . ALA A 1 222 ? -42.421 -20.854 17.119 1.00 59.91 222 ALA A CA 1
ATOM 1848 C C . ALA A 1 222 ? -43.465 -21.416 16.127 1.00 59.91 222 ALA A C 1
ATOM 1850 O O . ALA A 1 222 ? -44.661 -21.276 16.368 1.00 59.91 222 ALA A O 1
ATOM 1851 N N . TYR A 1 223 ? -43.024 -22.038 15.025 1.00 53.06 223 TYR A N 1
ATOM 1852 C CA . TYR A 1 223 ? -43.879 -22.616 13.978 1.00 53.06 223 TYR A CA 1
ATOM 1853 C C . TYR A 1 223 ? -43.713 -24.140 13.812 1.00 53.06 223 TYR A C 1
ATOM 1855 O O . TYR A 1 223 ? -44.268 -24.713 12.871 1.00 53.06 223 TYR A O 1
ATOM 1863 N N . LEU A 1 224 ? -42.975 -24.815 14.700 1.00 44.84 224 LEU A N 1
ATOM 1864 C CA . LEU A 1 224 ? -42.933 -26.281 14.742 1.00 44.84 224 LEU A CA 1
ATOM 1865 C C . LEU A 1 224 ? -44.139 -26.815 15.551 1.00 44.84 224 LEU A C 1
ATOM 1867 O O . LEU A 1 224 ? -44.361 -26.318 16.655 1.00 44.84 224 LEU A O 1
ATOM 1871 N N . PRO A 1 225 ? -44.929 -27.763 15.003 1.00 53.44 225 PRO A N 1
ATOM 1872 C CA . PRO A 1 225 ? -46.133 -28.305 15.642 1.00 53.44 225 PRO A CA 1
ATOM 1873 C C . PRO A 1 225 ? -45.848 -29.202 16.853 1.00 53.44 225 PRO A C 1
ATOM 1875 O O . PRO A 1 225 ? -44.765 -29.833 16.895 1.00 53.44 225 PRO A O 1
#

Secondary structure (DSSP, 8-state):
--HHHHHHHHHHHHHHHHHHHHHHHHHHHHHHHHHHHHHHHHHHHHHHHHHHHHHHHHHHHHHHHHHTT--S-BTTTEEEESSS--TT-EEEEEEE-TTSTTTT-SS-EEEEEETTTTT---EEEE-EE---SSS-EEEEEEEPPTT-SEEEEEEESSSTTT---EE-TTTT-EEEE-TT-S-HHHHHHHHHHHHHHHHHHHHHHHHHHHHHHHHHHHHHHTT--

Organism: Spirodela intermedia (NCBI:txid51605)

Foldseek 3Di:
DDPVVVVVVVVVVVVVVVVVVVVVVVVVVVVVVVVVVVVVVVVVLVVLLVVLVVVLVVLVVVLVVLQVVADQADVQAKHKPPSAAEAQDKIKIKGFCVVHQCVPQPWKWKFKDASVCPVHTDDIFTWDFDPDPPGRMIITITGHHAQGQKMFIKMFSDTPPPTDIIDQPVVSTHMHGNNPYDDPVVSSVVSSVVSSVVSVVVVVVVVVVVVVVVVVVVVVVVPDD

Radius of gyration: 33.35 Å; chains: 1; bounding box: 80×43×101 Å